Protein AF-W5SRY8-F1 (afdb_monomer)

Secondary structure (DSSP, 8-state):
-HHHHHHHTT------TT-B-SS-GGGGGGGS-GGG--HHHHHHHHHHHHH--HHHHHHHHHHT---SS---SGGG--SHHHHHH----SSPPPTTTTTBHHHHHHHHHHHHHSTT-----BTTTB-HHHHHHHHHHHHHHHHHHHHHHHHHHHHHHHHHHHHHHHHHHHS------

Solvent-accessible surface area (backbone atoms only — not comparable to full-atom values): 8699 Å² total; per-residue (Å²): 105,72,66,53,58,20,50,80,64,78,32,50,69,94,34,47,40,70,35,74,44,80,79,25,28,38,28,24,12,29,43,23,58,45,89,60,46,41,59,54,16,49,48,6,46,44,52,19,39,67,73,30,49,28,35,11,20,52,36,11,48,59,72,30,74,83,63,97,64,78,44,49,28,29,55,56,13,66,41,8,53,24,47,31,66,36,70,42,28,70,47,51,30,15,86,73,34,22,38,19,12,4,20,49,28,21,6,45,23,50,17,55,71,35,96,87,39,78,67,42,47,27,82,90,37,28,29,62,71,63,48,47,52,48,36,52,50,34,38,49,36,42,52,51,37,54,54,50,36,55,49,48,37,50,53,50,53,53,48,54,52,54,53,51,54,50,53,56,73,66,54,72,80,74,80,83,127

Foldseek 3Di:
DLQVLLVVLVLHQPAALQDFAPLLQLLLQQQAAQVLFAQSNLVSLQRLLVRGFLSLQVVQVVVVVPDPDALQGQQSDQGLCNLLPHNGDSGTGHPNPSGGSNRSLNNLQSLLPDPPRGTHAYVPRRHPVSSVVSNVSSVVRNVVVSVVSVVSSVVSVVVVVVVVVVVVVVPDPDPDD

Radius of gyration: 21.07 Å; Cα contacts (8 Å, |Δi|>4): 337; chains: 1; bounding box: 62×29×69 Å

pLDDT: mean 90.51, std 10.56, range [50.06, 98.56]

Nearest PDB structures (foldseek):
  1l8w-assembly5_D  TM=8.299E-01  e=1.564E-06  Borreliella burgdorferi
  1l8w-assembly6_C  TM=8.162E-01  e=3.216E-06  Borreliella burgdorferi
  1l8w-assembly5_B  TM=8.047E-01  e=1.698E-05  Borreliella burgdorferi

Mean predicted aligned error: 5.76 Å

InterPro domains:
  IPR000680 Borrelia lipoprotein [PF00921] (2-165)

Organism: NCBI:txid1313294

Structure (mmCIF, N/CA/C/O backbone):
data_AF-W5SRY8-F1
#
_entry.id   AF-W5SRY8-F1
#
loop_
_atom_site.group_PDB
_atom_site.id
_atom_site.type_symbol
_atom_site.label_atom_id
_atom_site.label_alt_id
_atom_site.label_comp_id
_atom_site.label_asym_id
_atom_site.label_entity_id
_atom_site.label_seq_id
_atom_site.pdbx_PDB_ins_code
_atom_site.Cartn_x
_atom_site.Cartn_y
_atom_site.Cartn_z
_atom_site.occupancy
_atom_site.B_iso_or_equiv
_atom_site.auth_seq_id
_atom_site.auth_comp_id
_atom_site.auth_asym_id
_atom_site.auth_atom_id
_atom_site.pdbx_PDB_model_num
ATOM 1 N N . MET A 1 1 ? -7.307 -7.294 11.066 1.00 78.69 1 MET A N 1
ATOM 2 C CA . MET A 1 1 ? -7.410 -7.207 12.538 1.00 78.69 1 MET A CA 1
ATOM 3 C C . MET A 1 1 ? -7.559 -5.763 12.993 1.00 78.69 1 MET A C 1
ATOM 5 O O . MET A 1 1 ? -8.655 -5.440 13.401 1.00 78.69 1 MET A O 1
ATOM 9 N N . ILE A 1 2 ? -6.558 -4.879 12.856 1.00 89.12 2 ILE A N 1
ATOM 10 C CA . ILE A 1 2 ? -6.686 -3.474 13.319 1.00 89.12 2 ILE A CA 1
ATOM 11 C C . ILE A 1 2 ? -7.824 -2.720 12.609 1.00 89.12 2 ILE A C 1
ATOM 13 O O . ILE A 1 2 ? -8.650 -2.108 13.269 1.00 89.12 2 ILE A O 1
ATOM 17 N N . TYR A 1 3 ? -7.886 -2.795 11.275 1.00 87.94 3 TYR A N 1
ATOM 18 C CA . TYR A 1 3 ? -8.930 -2.116 10.497 1.00 87.94 3 TYR A CA 1
ATOM 19 C C . TYR A 1 3 ? -10.343 -2.630 10.826 1.00 87.94 3 TYR A C 1
ATOM 21 O O . TYR A 1 3 ? -11.264 -1.835 10.943 1.00 87.94 3 TYR A O 1
ATOM 29 N N . GLU A 1 4 ? -10.497 -3.941 11.053 1.00 88.38 4 GLU A N 1
ATOM 30 C CA . GLU A 1 4 ? -11.784 -4.535 11.458 1.00 88.38 4 GLU A CA 1
ATOM 31 C C . GLU A 1 4 ? -12.198 -4.096 12.860 1.00 88.38 4 GLU A C 1
ATOM 33 O O . GLU A 1 4 ? -13.315 -3.639 13.037 1.00 88.38 4 GLU A O 1
ATOM 38 N N . ALA A 1 5 ? -11.278 -4.125 13.829 1.00 90.56 5 ALA A N 1
ATOM 39 C CA . ALA A 1 5 ? -11.570 -3.652 15.181 1.00 90.56 5 ALA A CA 1
ATOM 40 C C . ALA A 1 5 ? -12.001 -2.174 15.195 1.00 90.56 5 ALA A C 1
ATOM 42 O O . ALA A 1 5 ? -12.830 -1.775 16.005 1.00 90.56 5 ALA A O 1
ATOM 43 N N . ALA A 1 6 ? -11.454 -1.363 14.286 1.00 92.62 6 ALA A N 1
ATOM 44 C CA . ALA A 1 6 ? -11.872 0.021 14.126 1.00 92.62 6 ALA A CA 1
ATOM 45 C C . ALA A 1 6 ? -13.294 0.140 13.562 1.00 92.62 6 ALA A C 1
ATOM 47 O O . ALA A 1 6 ? -14.044 0.968 14.066 1.00 92.62 6 ALA A O 1
ATOM 48 N N . LYS A 1 7 ? -13.668 -0.693 12.576 1.00 91.56 7 LYS A N 1
ATOM 49 C CA . LYS A 1 7 ? -15.044 -0.759 12.048 1.00 91.56 7 LYS A CA 1
ATOM 50 C C . LYS A 1 7 ? -16.038 -1.177 13.123 1.00 91.56 7 LYS A C 1
ATOM 52 O O . LYS A 1 7 ? -17.083 -0.557 13.260 1.00 91.56 7 LYS A O 1
ATOM 57 N N . ASP A 1 8 ? -15.694 -2.200 13.904 1.00 92.00 8 ASP A N 1
ATOM 58 C CA . ASP A 1 8 ? -16.542 -2.688 14.998 1.00 92.00 8 ASP A CA 1
ATOM 59 C C . ASP A 1 8 ? -16.796 -1.590 16.045 1.00 92.00 8 ASP A C 1
ATOM 61 O O . ASP A 1 8 ? -17.844 -1.564 16.687 1.00 92.00 8 ASP A O 1
ATOM 65 N N . ALA A 1 9 ? -15.845 -0.663 16.190 1.00 92.88 9 ALA A N 1
ATOM 66 C CA . ALA A 1 9 ? -15.932 0.495 17.071 1.00 92.88 9 ALA A CA 1
ATOM 67 C C . ALA A 1 9 ? -16.427 1.790 16.386 1.00 92.88 9 ALA A C 1
ATOM 69 O O . ALA A 1 9 ? -16.404 2.833 17.036 1.00 92.88 9 ALA A O 1
ATOM 70 N N . ASP A 1 10 ? -16.829 1.762 15.107 1.00 93.88 10 ASP A N 1
ATOM 71 C CA . ASP A 1 10 ? -17.225 2.944 14.306 1.00 93.88 10 ASP A CA 1
ATOM 72 C C . ASP A 1 10 ? -16.152 4.061 14.296 1.00 93.88 10 ASP A C 1
ATOM 74 O O . ASP A 1 10 ? -16.408 5.260 14.430 1.00 93.88 10 ASP A O 1
ATOM 78 N N . THR A 1 11 ? -14.884 3.652 14.208 1.00 94.62 11 THR A N 1
ATOM 79 C CA . THR A 1 11 ? -13.695 4.528 14.222 1.00 94.62 11 THR A CA 1
ATOM 80 C C . THR A 1 11 ? -12.744 4.256 13.059 1.00 94.62 11 THR A C 1
ATOM 82 O O . THR A 1 11 ? -11.598 4.727 13.047 1.00 94.62 11 THR A O 1
ATOM 85 N N . GLU A 1 12 ? -13.198 3.503 12.060 1.00 93.25 12 GLU A N 1
ATOM 86 C CA . GLU A 1 12 ? -12.423 3.196 10.872 1.00 93.25 12 GLU A CA 1
ATOM 87 C C . GLU A 1 12 ? -12.083 4.461 10.065 1.00 93.25 12 GLU A C 1
ATOM 89 O O . GLU A 1 12 ? -12.829 5.448 10.032 1.00 93.25 12 GLU A O 1
ATOM 94 N N . PRO A 1 13 ? -10.926 4.479 9.386 1.00 91.81 13 PRO A N 1
ATOM 95 C CA . PRO A 1 13 ? -10.540 5.625 8.587 1.00 91.81 13 PRO A CA 1
ATOM 96 C C . PRO A 1 13 ? -11.355 5.656 7.284 1.00 91.81 13 PRO A C 1
ATOM 98 O O . PRO A 1 13 ? -11.478 4.661 6.564 1.00 91.81 13 PRO A O 1
ATOM 101 N N . LYS A 1 14 ? -11.848 6.843 6.923 1.00 92.94 14 LYS A N 1
ATOM 102 C CA . LYS A 1 14 ? -12.658 7.073 5.714 1.00 92.94 14 LYS A CA 1
ATOM 103 C C . LYS A 1 14 ? -11.783 7.262 4.469 1.00 92.94 14 LYS A C 1
ATOM 105 O O . LYS A 1 14 ? -11.721 8.349 3.898 1.00 92.94 14 LYS A O 1
ATOM 110 N N . GLY A 1 15 ? -11.050 6.215 4.096 1.00 95.19 15 GLY A N 1
ATOM 111 C CA . GLY A 1 15 ? -10.178 6.187 2.918 1.00 95.19 15 GLY A CA 1
ATOM 112 C C . GLY A 1 15 ? -10.879 5.716 1.643 1.00 95.19 15 GLY A C 1
ATOM 113 O O . GLY A 1 15 ? -11.872 4.997 1.695 1.00 95.19 15 GLY A O 1
ATOM 114 N N . ASN A 1 16 ? -10.330 6.077 0.482 1.00 96.94 16 ASN A N 1
ATOM 115 C CA . ASN A 1 16 ? -10.761 5.575 -0.820 1.00 96.94 16 ASN A CA 1
ATOM 116 C C . ASN A 1 16 ? -9.763 4.527 -1.343 1.00 96.94 16 ASN A C 1
ATOM 118 O O . ASN A 1 16 ? -8.644 4.871 -1.722 1.00 96.94 16 ASN A O 1
ATOM 122 N N . ALA A 1 17 ? -10.180 3.261 -1.433 1.00 96.56 17 ALA A N 1
ATOM 123 C CA . ALA A 1 17 ? -9.359 2.157 -1.950 1.00 96.56 17 ALA A CA 1
ATOM 124 C C . ALA A 1 17 ? -9.026 2.259 -3.457 1.00 96.56 17 ALA A C 1
ATOM 126 O O . ALA A 1 17 ? -8.140 1.561 -3.945 1.00 96.56 17 ALA A O 1
ATOM 127 N N . ASN A 1 18 ? -9.717 3.137 -4.188 1.00 97.00 18 ASN A N 1
ATOM 128 C CA . ASN A 1 18 ? -9.615 3.306 -5.637 1.00 97.00 18 ASN A CA 1
ATOM 129 C C . ASN A 1 18 ? -9.271 4.751 -6.025 1.00 97.00 18 ASN A C 1
ATOM 131 O O . ASN A 1 18 ? -9.783 5.275 -7.018 1.00 97.00 18 ASN A O 1
ATOM 135 N N . LYS A 1 19 ? -8.439 5.446 -5.235 1.00 98.00 19 LYS A N 1
ATOM 136 C CA . LYS A 1 19 ? -8.061 6.827 -5.558 1.00 98.00 19 LYS A CA 1
ATOM 137 C C . LYS A 1 19 ? -7.305 6.857 -6.886 1.00 98.00 19 LYS A C 1
ATOM 139 O O . LYS A 1 19 ? -6.237 6.264 -7.011 1.00 98.00 19 LYS A O 1
ATOM 144 N N . ALA A 1 20 ? -7.832 7.599 -7.854 1.00 97.44 20 ALA A N 1
ATOM 145 C CA . ALA A 1 20 ? -7.229 7.714 -9.173 1.00 97.44 20 ALA A CA 1
ATOM 146 C C . ALA A 1 20 ? -5.994 8.635 -9.183 1.00 97.44 20 ALA A C 1
ATOM 148 O O . ALA A 1 20 ? -5.947 9.647 -8.481 1.00 97.44 20 ALA A O 1
ATOM 149 N N . ILE A 1 21 ? -5.014 8.312 -10.027 1.00 97.38 21 ILE A N 1
ATOM 150 C CA . ILE A 1 2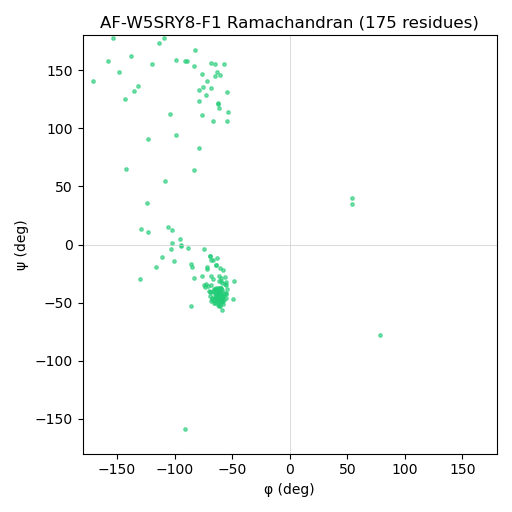1 ? -3.866 9.161 -10.359 1.00 97.38 21 ILE A CA 1
ATOM 151 C C . ILE A 1 21 ? -3.420 8.909 -11.806 1.00 97.38 21 ILE A C 1
ATOM 153 O O . ILE A 1 21 ? -3.551 7.803 -12.329 1.00 97.38 21 ILE A O 1
ATOM 157 N N . ALA A 1 22 ? -2.895 9.945 -12.459 1.00 95.69 22 ALA A N 1
ATOM 158 C CA . ALA A 1 22 ? -2.320 9.853 -13.799 1.00 95.69 22 ALA A CA 1
ATOM 159 C C . ALA A 1 22 ? -0.813 9.543 -13.756 1.00 95.69 22 ALA A C 1
ATOM 161 O O . ALA A 1 22 ? -0.128 9.841 -12.777 1.00 95.69 22 ALA A O 1
ATOM 162 N N . ASP A 1 23 ? -0.289 8.997 -14.857 1.00 92.38 23 ASP A N 1
ATOM 163 C CA . ASP A 1 23 ? 1.145 8.742 -15.073 1.00 92.38 23 ASP A CA 1
ATOM 164 C C . ASP A 1 23 ? 1.830 7.906 -13.978 1.00 92.38 23 ASP A C 1
ATOM 166 O O . ASP A 1 23 ? 2.987 8.154 -13.625 1.00 92.38 23 ASP A O 1
ATOM 170 N N . SER A 1 24 ? 1.116 6.941 -13.399 1.00 95.12 24 SER A N 1
ATOM 171 C CA . SER A 1 24 ? 1.683 6.025 -12.407 1.00 95.12 24 SER A CA 1
ATOM 172 C C . SER A 1 24 ? 2.053 4.661 -12.973 1.00 95.12 24 SER A C 1
ATOM 174 O O . SER A 1 24 ? 2.789 3.939 -12.316 1.00 95.12 24 SER A O 1
ATOM 176 N N . LYS A 1 25 ? 1.598 4.306 -14.180 1.00 94.12 25 LYS A N 1
ATOM 177 C CA . LYS A 1 25 ? 1.694 2.946 -14.743 1.00 94.12 25 LYS A CA 1
ATOM 178 C C . LYS A 1 25 ? 3.118 2.384 -14.802 1.00 94.12 25 LYS A C 1
ATOM 180 O O . LYS A 1 25 ? 3.304 1.186 -14.608 1.00 94.12 25 LYS A O 1
ATOM 185 N N . GLU A 1 26 ? 4.117 3.231 -15.043 1.00 94.75 26 GLU A N 1
ATOM 186 C CA . GLU A 1 26 ? 5.520 2.829 -15.169 1.00 94.75 26 GLU A CA 1
ATOM 187 C C . GLU A 1 26 ? 6.135 2.367 -13.838 1.00 94.75 26 GLU A C 1
ATOM 189 O O . GLU A 1 26 ? 7.218 1.787 -13.852 1.00 94.75 26 GLU A O 1
ATOM 194 N N . PHE A 1 27 ? 5.461 2.556 -12.692 1.00 95.25 27 PHE A N 1
ATOM 195 C CA . PHE A 1 27 ? 5.961 2.079 -11.396 1.00 95.25 27 PHE A CA 1
ATOM 196 C C . PHE A 1 27 ? 6.248 0.569 -11.391 1.00 95.25 27 PHE A C 1
ATOM 198 O O . PHE A 1 27 ? 7.129 0.124 -10.658 1.00 95.25 27 PHE A O 1
ATOM 205 N N . GLY A 1 28 ? 5.533 -0.200 -12.225 1.00 94.38 28 GLY A N 1
ATOM 206 C CA . GLY A 1 28 ? 5.717 -1.643 -12.367 1.00 94.38 28 GLY A CA 1
ATOM 207 C C . GLY A 1 28 ? 7.154 -2.036 -12.710 1.00 94.38 28 GLY A C 1
ATOM 208 O O . GLY A 1 28 ? 7.660 -3.018 -12.179 1.00 94.38 28 GLY A O 1
ATOM 209 N N . LYS A 1 29 ? 7.878 -1.196 -13.456 1.00 93.69 29 LYS A N 1
ATOM 210 C CA . LYS A 1 29 ? 9.279 -1.442 -13.827 1.00 93.69 29 LYS A CA 1
ATOM 211 C C . LYS A 1 29 ? 10.236 -1.481 -12.632 1.00 93.69 29 LYS A C 1
ATOM 213 O O . LYS A 1 29 ? 11.332 -2.019 -12.744 1.00 93.69 29 LYS A O 1
ATOM 218 N N . LEU A 1 30 ? 9.835 -0.949 -11.471 1.00 94.25 30 LEU A N 1
ATOM 219 C CA . LEU A 1 30 ? 10.599 -1.073 -10.222 1.00 94.25 30 LEU A CA 1
ATOM 220 C C . LEU A 1 30 ? 10.615 -2.510 -9.674 1.00 94.25 30 LEU A C 1
ATOM 222 O O . LEU A 1 30 ? 11.367 -2.787 -8.743 1.00 94.25 30 LEU A O 1
ATOM 226 N N . PHE A 1 31 ? 9.807 -3.417 -10.226 1.00 93.00 31 PHE A N 1
ATOM 227 C CA . PHE A 1 31 ? 9.798 -4.841 -9.885 1.00 93.00 31 PHE A CA 1
ATOM 228 C C . PHE A 1 31 ? 10.679 -5.681 -10.822 1.00 93.00 31 PHE A C 1
ATOM 230 O O . PHE A 1 31 ? 10.778 -6.890 -10.632 1.00 93.00 31 PHE A O 1
ATOM 237 N N . GLY A 1 32 ? 11.307 -5.069 -11.826 1.00 87.94 32 GLY A N 1
ATOM 238 C CA . GLY A 1 32 ? 12.145 -5.754 -12.808 1.00 87.94 32 GLY A CA 1
ATOM 239 C C . GLY A 1 32 ? 13.614 -5.816 -12.411 1.00 87.94 32 GLY A C 1
ATOM 240 O O . GLY A 1 32 ? 13.975 -5.665 -11.245 1.00 87.94 32 GLY A O 1
ATOM 241 N N . ASP A 1 33 ? 14.477 -6.008 -13.405 1.00 82.31 33 ASP A N 1
ATOM 242 C CA . ASP A 1 33 ? 15.923 -5.895 -13.229 1.00 82.31 33 ASP A CA 1
ATOM 243 C C . ASP A 1 33 ? 16.382 -4.433 -13.321 1.00 82.31 33 ASP A C 1
ATOM 245 O O . ASP A 1 33 ? 15.792 -3.600 -14.012 1.00 82.31 33 ASP A O 1
ATOM 249 N N . THR A 1 34 ? 17.505 -4.131 -12.668 1.00 75.00 34 THR A N 1
ATOM 250 C CA . THR A 1 34 ? 18.125 -2.798 -12.592 1.00 75.00 34 THR A CA 1
ATOM 251 C C . THR A 1 34 ? 18.267 -2.080 -13.944 1.00 75.00 34 THR A C 1
ATOM 253 O O . THR A 1 34 ? 18.194 -0.854 -13.993 1.00 75.00 34 THR A O 1
ATOM 256 N N . GLY A 1 35 ? 18.454 -2.815 -15.046 1.00 72.56 35 GLY A N 1
ATOM 257 C CA . GLY A 1 35 ? 18.660 -2.243 -16.383 1.00 72.56 35 GLY A CA 1
ATOM 258 C C . GLY A 1 35 ? 17.422 -1.606 -17.025 1.00 72.56 35 GLY A C 1
ATOM 259 O O . GLY A 1 35 ? 17.577 -0.758 -17.898 1.00 72.56 35 GLY A O 1
ATOM 260 N N . ASN A 1 36 ? 16.212 -1.964 -16.580 1.00 76.38 36 ASN A N 1
ATOM 261 C CA . ASN A 1 36 ? 14.955 -1.548 -17.220 1.00 76.38 36 ASN A CA 1
ATOM 262 C C . ASN A 1 36 ? 14.233 -0.412 -16.476 1.00 76.38 36 ASN A C 1
ATOM 264 O O . ASN A 1 36 ? 13.165 0.039 -16.897 1.00 76.38 36 ASN A O 1
ATOM 268 N N . VAL A 1 37 ? 14.820 0.072 -15.378 1.00 87.88 37 VAL A N 1
ATOM 269 C CA . VAL A 1 37 ? 14.265 1.168 -14.586 1.00 87.88 37 VAL A CA 1
ATOM 270 C C . VAL A 1 37 ? 14.551 2.507 -15.265 1.00 87.88 37 VAL A C 1
ATOM 272 O O . VAL A 1 37 ? 15.700 2.882 -15.490 1.00 87.88 37 VAL A O 1
ATOM 275 N N . ASP A 1 38 ? 13.495 3.266 -15.547 1.00 89.12 38 ASP A N 1
ATOM 276 C CA . ASP A 1 38 ? 13.575 4.592 -16.162 1.00 89.12 38 ASP A CA 1
ATOM 277 C C . ASP A 1 38 ? 13.104 5.703 -15.206 1.00 89.12 38 ASP A C 1
ATOM 279 O O . ASP A 1 38 ? 12.605 5.459 -14.104 1.00 89.12 38 ASP A O 1
ATOM 283 N N . ALA A 1 39 ? 13.258 6.964 -15.622 1.00 88.94 39 ALA A N 1
ATOM 284 C CA . ALA A 1 39 ? 12.876 8.111 -14.796 1.00 88.94 39 ALA A CA 1
ATOM 285 C C . ALA A 1 39 ? 11.371 8.137 -14.454 1.00 88.94 39 ALA A C 1
ATOM 287 O O . ALA A 1 39 ? 10.974 8.682 -13.418 1.00 88.94 39 ALA A O 1
ATOM 288 N N . LYS A 1 40 ? 10.520 7.544 -15.303 1.00 93.94 40 LYS A N 1
ATOM 289 C CA . LYS A 1 40 ? 9.069 7.474 -15.080 1.00 93.94 40 LYS A CA 1
ATOM 290 C C . LYS A 1 40 ? 8.702 6.421 -14.044 1.00 93.94 40 LYS A C 1
ATOM 292 O O . LYS A 1 40 ? 7.719 6.606 -13.339 1.00 93.94 40 LYS A O 1
ATOM 297 N N . SER A 1 41 ? 9.521 5.387 -13.890 1.00 94.62 41 SER A N 1
ATOM 298 C CA . SER A 1 41 ? 9.307 4.295 -12.941 1.00 94.62 41 SER A CA 1
ATOM 299 C C . SER A 1 41 ? 9.227 4.820 -11.503 1.00 94.62 41 SER A C 1
ATOM 301 O O . SER A 1 41 ? 8.211 4.675 -10.819 1.00 94.62 41 SER A O 1
ATOM 303 N N . LEU A 1 42 ? 10.266 5.540 -11.063 1.00 95.56 42 LEU A N 1
ATOM 304 C CA . LEU A 1 42 ? 10.289 6.137 -9.726 1.00 95.56 42 LEU A CA 1
ATOM 305 C C . LEU A 1 42 ? 9.312 7.315 -9.594 1.00 95.56 42 LEU A C 1
ATOM 307 O O . LEU A 1 42 ? 8.708 7.500 -8.537 1.00 95.56 42 LEU A O 1
ATOM 311 N N . SER A 1 43 ? 9.134 8.110 -10.654 1.00 96.44 43 SER A N 1
ATOM 312 C CA . SER A 1 43 ? 8.170 9.218 -10.663 1.00 96.44 43 SER A CA 1
ATOM 313 C C . SER A 1 43 ? 6.729 8.727 -10.469 1.00 96.44 43 SER A C 1
ATOM 315 O O . SER A 1 43 ? 6.001 9.289 -9.653 1.00 96.44 43 SER A O 1
ATOM 317 N N . GLY A 1 44 ? 6.338 7.636 -11.132 1.00 96.69 44 GLY A N 1
ATOM 318 C CA . GLY A 1 44 ? 5.015 7.028 -10.998 1.00 96.69 44 GLY A CA 1
ATOM 319 C C . GLY A 1 44 ? 4.748 6.517 -9.583 1.00 96.69 44 GLY A C 1
ATOM 320 O O . GLY A 1 44 ? 3.715 6.846 -8.996 1.00 96.69 44 GLY A O 1
ATOM 321 N N . ALA A 1 45 ? 5.719 5.815 -8.985 1.00 97.25 45 ALA A N 1
ATOM 322 C CA . ALA A 1 45 ? 5.642 5.392 -7.585 1.00 97.25 45 ALA A CA 1
ATOM 323 C C . ALA A 1 45 ? 5.500 6.593 -6.632 1.00 97.25 45 ALA A C 1
ATOM 325 O O . ALA A 1 45 ? 4.627 6.607 -5.765 1.00 97.25 45 ALA A O 1
ATOM 326 N N . ARG A 1 46 ? 6.312 7.642 -6.822 1.00 97.44 46 ARG A N 1
ATOM 327 C CA . ARG A 1 46 ? 6.239 8.882 -6.029 1.00 97.44 46 ARG A CA 1
ATOM 328 C C . ARG A 1 46 ? 4.883 9.557 -6.129 1.00 97.44 46 ARG A C 1
ATOM 330 O O . ARG A 1 46 ? 4.324 9.920 -5.099 1.00 97.44 46 ARG A O 1
ATOM 337 N N . LYS A 1 47 ? 4.356 9.728 -7.343 1.00 97.81 47 LYS A N 1
ATOM 338 C CA . LYS A 1 47 ? 3.049 10.353 -7.580 1.00 97.81 47 LYS A CA 1
ATOM 339 C C . LYS A 1 47 ? 1.947 9.612 -6.829 1.00 97.81 47 LYS A C 1
ATOM 341 O O . LYS A 1 47 ? 1.184 10.249 -6.108 1.00 97.81 47 LYS A O 1
ATOM 346 N N . ALA A 1 48 ? 1.912 8.283 -6.935 1.00 98.00 48 ALA A N 1
ATOM 347 C CA . ALA A 1 48 ? 0.951 7.459 -6.210 1.00 98.00 48 ALA A CA 1
ATOM 348 C C . ALA A 1 48 ? 1.082 7.625 -4.686 1.00 98.00 48 ALA A C 1
ATOM 350 O O . ALA A 1 48 ? 0.096 7.915 -4.009 1.00 98.00 48 ALA A O 1
ATOM 351 N N . VAL A 1 49 ? 2.307 7.535 -4.151 1.00 98.12 49 VAL A N 1
ATOM 352 C CA . VAL A 1 49 ? 2.572 7.696 -2.711 1.00 98.12 49 VAL A CA 1
ATOM 353 C C . VAL A 1 49 ? 2.208 9.092 -2.208 1.00 98.12 49 VAL A C 1
ATOM 355 O O . VAL A 1 49 ? 1.708 9.223 -1.094 1.00 98.12 49 VAL A O 1
ATOM 358 N N . ILE A 1 50 ? 2.431 10.146 -2.993 1.00 97.50 50 ILE A N 1
ATOM 359 C CA . ILE A 1 50 ? 2.056 11.518 -2.623 1.00 97.50 50 ILE A CA 1
ATOM 360 C C . ILE A 1 50 ? 0.531 11.679 -2.629 1.00 97.50 50 ILE A C 1
ATOM 362 O O . ILE A 1 50 ? -0.009 12.229 -1.670 1.00 97.50 50 ILE A O 1
ATOM 366 N N . ALA A 1 51 ? -0.151 11.164 -3.656 1.00 97.94 51 ALA A N 1
ATOM 367 C CA . ALA A 1 51 ? -1.598 11.292 -3.829 1.00 97.94 51 ALA A CA 1
ATOM 368 C C . ALA A 1 51 ? -2.416 10.508 -2.785 1.00 97.94 51 ALA A C 1
ATOM 370 O O . ALA A 1 51 ? -3.490 10.960 -2.369 1.00 97.94 51 ALA A O 1
ATOM 371 N N . ALA A 1 52 ? -1.928 9.342 -2.354 1.00 98.25 52 ALA A N 1
ATOM 372 C CA . ALA A 1 52 ? -2.596 8.514 -1.358 1.00 98.25 52 ALA A CA 1
ATOM 373 C C . ALA A 1 52 ? -2.376 9.043 0.073 1.00 98.25 52 ALA A C 1
ATOM 375 O O . ALA A 1 52 ? -1.254 9.363 0.488 1.00 98.25 52 ALA A O 1
ATOM 376 N N . SER A 1 53 ? -3.456 9.130 0.849 1.00 98.25 53 SER A N 1
ATOM 377 C CA . SER A 1 53 ? -3.399 9.325 2.303 1.00 98.25 53 SER A CA 1
ATOM 378 C C . SER A 1 53 ? -3.160 7.994 3.030 1.00 98.25 53 SER A C 1
ATOM 380 O O . SER A 1 53 ? -3.287 6.925 2.436 1.00 98.25 53 SER A O 1
ATOM 382 N N . GLY A 1 54 ? -2.837 8.041 4.327 1.00 98.00 54 GLY A N 1
ATOM 383 C CA . GLY A 1 54 ? -2.752 6.827 5.147 1.00 98.00 54 GLY A CA 1
ATOM 384 C C . GLY A 1 54 ? -4.080 6.058 5.198 1.00 98.00 54 GLY A C 1
ATOM 385 O O . GLY A 1 54 ? -4.085 4.836 5.082 1.00 98.00 54 GLY A O 1
ATOM 386 N N . ALA A 1 55 ? -5.209 6.773 5.253 1.00 97.38 55 ALA A N 1
ATOM 387 C CA . ALA A 1 55 ? -6.546 6.187 5.178 1.00 97.38 55 ALA A CA 1
ATOM 388 C C . ALA A 1 55 ? -6.795 5.469 3.840 1.00 97.38 55 ALA A C 1
ATOM 390 O O . ALA A 1 55 ? -7.276 4.338 3.834 1.00 97.38 55 ALA A O 1
ATOM 391 N N . ASP A 1 56 ? -6.430 6.096 2.713 1.00 98.44 56 ASP A N 1
ATOM 392 C CA . ASP A 1 56 ? -6.540 5.492 1.375 1.00 98.44 56 ASP A CA 1
ATOM 393 C C . ASP A 1 56 ? -5.710 4.203 1.268 1.00 98.44 56 ASP A C 1
ATOM 395 O O . ASP A 1 56 ? -6.172 3.202 0.721 1.00 98.44 56 ASP A O 1
ATOM 399 N N . ILE A 1 57 ? -4.492 4.225 1.824 1.00 98.12 57 ILE A N 1
ATOM 400 C CA . ILE A 1 57 ? -3.593 3.067 1.868 1.00 98.12 57 ILE A CA 1
ATOM 401 C C . ILE A 1 57 ? -4.235 1.921 2.655 1.00 98.12 57 ILE A C 1
ATOM 403 O O . ILE A 1 57 ? -4.313 0.805 2.148 1.00 98.12 57 ILE A O 1
ATOM 407 N N . LEU A 1 58 ? -4.729 2.181 3.869 1.00 96.50 58 LEU A N 1
ATOM 408 C CA . LEU A 1 58 ? -5.352 1.139 4.688 1.00 96.50 58 LEU A CA 1
ATOM 409 C C . LEU A 1 58 ? -6.633 0.587 4.053 1.00 96.50 58 LEU A C 1
ATOM 411 O O . LEU A 1 58 ? -6.832 -0.625 4.077 1.00 96.50 58 LEU A O 1
ATOM 415 N N . ALA A 1 59 ? -7.446 1.435 3.417 1.00 95.50 59 ALA A N 1
ATOM 416 C CA . ALA A 1 59 ? -8.624 0.997 2.670 1.00 95.50 59 ALA A CA 1
ATOM 417 C C . ALA A 1 59 ? -8.258 0.069 1.493 1.00 95.50 59 ALA A C 1
ATOM 419 O O . ALA A 1 59 ? -8.944 -0.918 1.242 1.00 95.50 59 ALA A O 1
ATOM 420 N N . ALA A 1 60 ? -7.157 0.340 0.783 1.00 96.56 60 ALA A N 1
ATOM 421 C CA . ALA A 1 60 ? -6.688 -0.530 -0.297 1.00 96.56 60 ALA A CA 1
ATOM 422 C C . ALA A 1 60 ? -6.067 -1.848 0.203 1.00 96.56 60 ALA A C 1
ATOM 424 O O . ALA A 1 60 ? -6.221 -2.875 -0.457 1.00 96.56 60 ALA A O 1
ATOM 425 N N . ILE A 1 61 ? -5.392 -1.846 1.361 1.00 94.75 61 ILE A N 1
ATOM 426 C CA . ILE A 1 61 ? -4.929 -3.085 2.016 1.00 94.75 61 ILE A CA 1
ATOM 427 C C . ILE A 1 61 ? -6.132 -3.943 2.417 1.00 94.75 61 ILE A C 1
ATOM 429 O O . ILE A 1 61 ? -6.129 -5.149 2.187 1.00 94.75 61 ILE A O 1
ATOM 433 N N . GLU A 1 62 ? -7.167 -3.319 2.980 1.00 92.88 62 GLU A N 1
ATOM 434 C CA . GLU A 1 62 ? -8.407 -3.991 3.360 1.00 92.88 62 GLU A CA 1
ATOM 435 C C . GLU A 1 62 ? -9.087 -4.660 2.159 1.00 92.88 62 GLU A C 1
ATOM 437 O O . GLU A 1 62 ? -9.414 -5.844 2.208 1.00 92.88 62 GLU A O 1
ATOM 442 N N . ALA A 1 63 ? -9.213 -3.931 1.048 1.00 92.12 63 ALA A N 1
ATOM 443 C CA . ALA A 1 63 ? -9.812 -4.437 -0.185 1.00 92.12 63 ALA A CA 1
ATOM 444 C C . ALA A 1 63 ? -9.025 -5.597 -0.834 1.00 92.12 63 ALA A C 1
ATOM 446 O O . ALA A 1 63 ? -9.572 -6.316 -1.666 1.00 92.12 63 ALA A O 1
ATOM 447 N N . ALA A 1 64 ? -7.753 -5.800 -0.471 1.00 89.75 64 ALA A N 1
ATOM 448 C CA . ALA A 1 64 ? -6.894 -6.844 -1.035 1.00 89.75 64 ALA A CA 1
ATOM 449 C C . ALA A 1 64 ? -6.978 -8.202 -0.306 1.00 89.75 64 ALA A C 1
ATOM 451 O O . ALA A 1 64 ? -6.328 -9.158 -0.735 1.00 89.75 64 ALA A O 1
ATOM 452 N N . LYS A 1 65 ? -7.748 -8.308 0.789 1.00 68.31 65 LYS A N 1
ATOM 453 C CA . LYS A 1 65 ? -7.797 -9.496 1.668 1.00 68.31 65 LYS A CA 1
ATOM 454 C C . LYS A 1 65 ? -8.308 -10.787 1.015 1.00 68.31 65 LYS A C 1
ATOM 456 O O . LYS A 1 65 ? -8.144 -11.847 1.612 1.00 68.31 65 LYS A O 1
ATOM 461 N N . ASP A 1 66 ? -8.877 -10.725 -0.185 1.00 60.72 66 ASP A N 1
ATOM 462 C CA . ASP A 1 66 ? -9.569 -11.852 -0.820 1.00 60.72 66 ASP A CA 1
ATOM 463 C C . ASP A 1 66 ? -8.784 -12.445 -2.010 1.00 60.72 66 ASP A C 1
ATOM 465 O O . ASP A 1 66 ? -9.254 -12.508 -3.146 1.00 60.72 66 ASP A O 1
ATOM 469 N N . THR A 1 67 ? -7.524 -12.835 -1.780 1.00 61.25 67 THR A N 1
ATOM 470 C CA . THR A 1 67 ? -6.628 -13.320 -2.848 1.00 61.25 67 THR A CA 1
ATOM 471 C C . THR A 1 67 ? -6.094 -14.724 -2.562 1.00 61.25 67 THR A C 1
ATOM 473 O O . THR A 1 67 ? -5.044 -14.932 -1.965 1.00 61.25 67 THR A O 1
ATOM 476 N N . SER A 1 68 ? -6.818 -15.739 -3.043 1.00 56.75 68 SER A N 1
ATOM 477 C CA . SER A 1 68 ? -6.402 -17.153 -2.975 1.00 56.75 68 SER A CA 1
ATOM 478 C C . SER A 1 68 ? -5.285 -17.525 -3.966 1.00 56.75 68 SER A C 1
ATOM 480 O O . SER A 1 68 ? -4.802 -18.658 -3.956 1.00 56.75 68 SER A O 1
ATOM 482 N N . LYS A 1 69 ? -4.861 -16.592 -4.831 1.00 66.00 69 LYS A N 1
ATOM 483 C CA . LYS A 1 69 ? -3.809 -16.796 -5.835 1.00 66.00 69 LYS A CA 1
ATOM 484 C C . LYS A 1 69 ? -2.964 -15.538 -5.982 1.00 66.00 69 LYS A C 1
ATOM 486 O O . LYS A 1 69 ? -3.499 -14.477 -6.274 1.00 66.00 69 LYS A O 1
ATOM 491 N N . GLN A 1 70 ? -1.652 -15.685 -5.825 1.00 71.00 70 GLN A N 1
ATOM 492 C CA . GLN A 1 70 ? -0.688 -14.627 -6.120 1.00 71.00 70 GLN A CA 1
ATOM 493 C C . GLN A 1 70 ? -0.647 -14.373 -7.631 1.00 71.00 70 GLN A C 1
ATOM 495 O O . GLN A 1 70 ? -0.546 -15.324 -8.408 1.00 71.00 70 GLN A O 1
ATOM 500 N N . ALA A 1 71 ? -0.662 -13.106 -8.048 1.00 72.38 71 ALA A N 1
ATOM 501 C CA . ALA A 1 71 ? -0.542 -12.725 -9.459 1.00 72.38 71 ALA A CA 1
ATOM 502 C C . ALA A 1 71 ? 0.774 -13.163 -10.141 1.00 72.38 71 ALA A C 1
ATOM 504 O O . ALA A 1 71 ? 0.846 -13.234 -11.368 1.00 72.38 71 ALA A O 1
ATOM 505 N N . GLY A 1 72 ? 1.829 -13.454 -9.372 1.00 85.56 72 GLY A N 1
ATOM 506 C CA . GLY A 1 72 ? 3.155 -13.772 -9.903 1.00 85.56 72 GLY A CA 1
ATOM 507 C C . GLY A 1 72 ? 3.916 -12.515 -10.330 1.00 85.56 72 GLY A C 1
ATOM 508 O O . GLY A 1 72 ? 4.784 -12.063 -9.584 1.00 85.56 72 GLY A O 1
ATOM 509 N N . ASN A 1 73 ? 3.600 -11.949 -11.498 1.00 91.00 73 ASN A N 1
ATOM 510 C CA . ASN A 1 73 ? 4.267 -10.763 -12.064 1.00 91.00 73 ASN A CA 1
ATOM 511 C C . ASN A 1 73 ? 3.470 -9.469 -11.801 1.00 91.00 73 ASN A C 1
ATOM 513 O O . ASN A 1 73 ? 2.255 -9.519 -11.600 1.00 91.00 73 ASN A O 1
ATOM 517 N N . ILE A 1 74 ? 4.117 -8.293 -11.859 1.00 90.94 74 ILE A N 1
ATOM 518 C CA . ILE A 1 74 ? 3.431 -7.006 -11.605 1.00 90.94 74 ILE A CA 1
ATOM 519 C C . ILE A 1 74 ? 2.384 -6.664 -12.676 1.00 90.94 74 ILE A C 1
ATOM 521 O O . ILE A 1 74 ? 1.383 -6.016 -12.374 1.00 90.94 74 ILE A O 1
ATOM 525 N N . SER A 1 75 ? 2.574 -7.113 -13.919 1.00 91.62 75 SER A N 1
ATOM 526 C CA . SER A 1 75 ? 1.614 -6.932 -15.015 1.00 91.62 75 SER A CA 1
ATOM 527 C C . SER A 1 75 ? 0.336 -7.737 -14.827 1.00 91.62 75 SER A C 1
ATOM 529 O O . SER A 1 75 ? -0.639 -7.469 -15.517 1.00 91.62 75 SER A O 1
ATOM 531 N N . ALA A 1 76 ? 0.308 -8.689 -13.892 1.00 91.94 76 ALA A N 1
ATOM 532 C CA . ALA A 1 76 ? -0.886 -9.442 -13.525 1.00 91.94 76 ALA A CA 1
ATOM 533 C C . ALA A 1 76 ? -1.503 -8.971 -12.196 1.00 91.94 76 ALA A C 1
ATOM 535 O O . ALA A 1 76 ? -2.544 -9.489 -11.792 1.00 91.94 76 ALA A O 1
ATOM 536 N N . ALA A 1 77 ? -0.870 -8.021 -11.500 1.00 91.88 77 ALA A N 1
ATOM 537 C CA . ALA A 1 77 ? -1.293 -7.602 -10.172 1.00 91.88 77 ALA A CA 1
ATOM 538 C C . ALA A 1 77 ? -2.587 -6.782 -10.218 1.00 91.88 77 ALA A C 1
ATOM 540 O O . ALA A 1 77 ? -2.676 -5.797 -10.948 1.00 91.88 77 ALA A O 1
ATOM 541 N N . LYS A 1 78 ? -3.586 -7.156 -9.412 1.00 93.00 78 LYS A N 1
ATOM 542 C CA . LYS A 1 78 ? -4.909 -6.500 -9.424 1.00 93.00 78 LYS A CA 1
ATOM 543 C C . LYS A 1 78 ? -5.211 -5.691 -8.171 1.00 93.00 78 LYS A C 1
ATOM 545 O O . LYS A 1 78 ? -6.188 -4.953 -8.125 1.00 93.00 78 LYS A O 1
ATOM 550 N N . ASN A 1 79 ? -4.388 -5.833 -7.141 1.00 93.81 79 ASN A N 1
ATOM 551 C CA . ASN A 1 79 ? -4.594 -5.218 -5.835 1.00 93.81 79 ASN A CA 1
ATOM 552 C C . ASN A 1 79 ? -3.253 -5.007 -5.111 1.00 93.81 79 ASN A C 1
ATOM 554 O O . ASN A 1 79 ? -2.184 -5.372 -5.603 1.00 93.81 79 ASN A O 1
ATOM 558 N N . ALA A 1 80 ? -3.320 -4.412 -3.920 1.00 95.06 80 ALA A N 1
ATOM 559 C CA . ALA A 1 80 ? -2.151 -4.115 -3.099 1.00 95.06 80 ALA A CA 1
ATOM 560 C C . ALA A 1 80 ? -1.352 -5.366 -2.685 1.00 95.06 80 ALA A C 1
ATOM 562 O O . ALA A 1 80 ? -0.123 -5.310 -2.640 1.00 95.06 80 ALA A O 1
ATOM 563 N N . TYR A 1 81 ? -2.021 -6.488 -2.395 1.00 93.75 81 TYR A N 1
ATOM 564 C CA . TYR A 1 81 ? -1.346 -7.729 -2.011 1.00 93.75 81 TYR A CA 1
ATOM 565 C C . TYR A 1 81 ? -0.533 -8.294 -3.178 1.00 93.75 81 TYR A C 1
ATOM 567 O O . TYR A 1 81 ? 0.654 -8.565 -3.009 1.00 93.75 81 TYR A O 1
ATOM 575 N N . ASP A 1 82 ? -1.130 -8.371 -4.370 1.00 93.38 82 ASP A N 1
ATOM 576 C CA . ASP A 1 82 ? -0.444 -8.824 -5.582 1.00 93.38 82 ASP A CA 1
ATOM 577 C C . ASP A 1 82 ? 0.800 -7.984 -5.888 1.00 93.38 82 ASP A C 1
ATOM 579 O O . ASP A 1 82 ? 1.849 -8.528 -6.224 1.00 93.38 82 ASP A O 1
ATOM 583 N N . ILE A 1 83 ? 0.707 -6.659 -5.721 1.00 94.25 83 ILE A N 1
ATOM 584 C CA . ILE A 1 83 ? 1.852 -5.751 -5.873 1.00 94.25 83 ILE A CA 1
ATOM 585 C C . ILE A 1 83 ? 2.950 -6.098 -4.862 1.00 94.25 83 ILE A C 1
ATOM 587 O O . ILE A 1 83 ? 4.124 -6.155 -5.217 1.00 94.25 83 ILE A O 1
ATOM 591 N N . ALA A 1 84 ? 2.593 -6.343 -3.601 1.00 94.19 84 ALA A N 1
ATOM 592 C CA . ALA A 1 84 ? 3.563 -6.624 -2.548 1.00 94.19 84 ALA A CA 1
ATOM 593 C C . ALA A 1 84 ? 4.344 -7.926 -2.793 1.00 94.19 84 ALA A C 1
ATOM 595 O O . ALA A 1 84 ? 5.558 -7.986 -2.567 1.00 94.19 84 ALA A O 1
ATOM 596 N N . VAL A 1 85 ? 3.654 -8.962 -3.276 1.00 91.69 85 VAL A N 1
ATOM 597 C CA . VAL A 1 85 ? 4.225 -10.301 -3.497 1.00 91.69 85 VAL A CA 1
ATOM 598 C C . VAL A 1 85 ? 4.729 -10.529 -4.922 1.00 91.69 85 VAL A C 1
ATOM 600 O O . VAL A 1 85 ? 5.260 -11.601 -5.206 1.00 91.69 85 VAL A O 1
ATOM 603 N N . ALA A 1 86 ? 4.613 -9.535 -5.808 1.00 91.31 86 ALA A N 1
ATOM 604 C CA . ALA A 1 86 ? 5.099 -9.636 -7.178 1.00 91.31 86 ALA A CA 1
ATOM 605 C C . ALA A 1 86 ? 6.588 -10.034 -7.214 1.00 91.31 86 ALA A C 1
ATOM 607 O O . ALA A 1 86 ? 7.437 -9.484 -6.498 1.00 91.31 86 ALA A O 1
ATOM 608 N N . THR A 1 87 ? 6.887 -11.029 -8.044 1.00 85.06 87 THR A N 1
ATOM 609 C CA . THR A 1 87 ? 8.195 -11.686 -8.132 1.00 85.06 87 THR A CA 1
ATOM 610 C C . THR A 1 87 ? 9.132 -10.942 -9.071 1.00 85.06 87 THR A C 1
ATOM 612 O O . THR A 1 87 ? 10.227 -10.571 -8.649 1.00 85.06 87 THR A O 1
ATOM 615 N N . LYS A 1 88 ? 8.694 -10.683 -10.310 1.00 81.94 88 LYS A N 1
ATOM 616 C CA . LYS A 1 88 ? 9.374 -9.791 -11.249 1.00 81.94 88 LYS A CA 1
ATOM 617 C C . LYS A 1 88 ? 8.443 -9.250 -12.326 1.00 81.94 88 LYS A C 1
ATOM 619 O O . LYS A 1 88 ? 7.445 -9.886 -12.653 1.00 81.94 88 LYS A O 1
ATOM 624 N N . ASP A 1 89 ? 8.820 -8.123 -12.920 1.00 75.00 89 ASP A N 1
ATOM 625 C CA . ASP A 1 89 ? 8.324 -7.679 -14.226 1.00 75.00 89 ASP A CA 1
ATOM 626 C C . ASP A 1 89 ? 9.115 -6.464 -14.722 1.00 75.00 89 ASP A C 1
ATOM 628 O O . ASP A 1 89 ? 9.413 -5.565 -13.942 1.00 75.00 89 ASP A O 1
ATOM 632 N N . ASP A 1 90 ? 9.414 -6.387 -16.010 1.00 75.81 90 ASP A N 1
ATOM 633 C CA . ASP A 1 90 ? 10.049 -5.229 -16.644 1.00 75.81 90 ASP A CA 1
ATOM 634 C C . ASP A 1 90 ? 9.062 -4.347 -17.427 1.00 75.81 90 ASP A C 1
ATOM 636 O O . ASP A 1 90 ? 9.462 -3.445 -18.171 1.00 75.81 90 ASP A O 1
ATOM 640 N N . THR A 1 91 ? 7.762 -4.569 -17.226 1.00 87.44 91 THR A N 1
ATOM 641 C CA . THR A 1 91 ? 6.691 -3.859 -17.926 1.00 87.44 91 THR A CA 1
ATOM 642 C C . THR A 1 91 ? 5.913 -2.887 -17.031 1.00 87.44 91 THR A C 1
ATOM 644 O O . THR A 1 91 ? 6.184 -2.695 -15.842 1.00 87.44 91 THR A O 1
ATOM 647 N N . ASN A 1 92 ? 4.958 -2.184 -17.644 1.00 90.81 92 ASN A N 1
ATOM 648 C CA . ASN A 1 92 ? 4.025 -1.334 -16.913 1.00 90.81 92 ASN A CA 1
ATOM 649 C C . ASN A 1 92 ? 3.076 -2.189 -16.065 1.00 90.81 92 ASN A C 1
ATOM 651 O O . ASN A 1 92 ? 2.792 -3.341 -16.379 1.00 90.81 92 ASN A O 1
ATOM 655 N N . ALA A 1 93 ? 2.531 -1.583 -15.019 1.00 90.25 93 ALA A N 1
ATOM 656 C CA . ALA A 1 93 ? 1.553 -2.231 -14.163 1.00 90.25 93 ALA A CA 1
ATOM 657 C C . ALA A 1 93 ? 0.233 -2.556 -14.892 1.00 90.25 93 ALA A C 1
ATOM 659 O O . ALA A 1 93 ? -0.130 -1.877 -15.858 1.00 90.25 93 ALA A O 1
ATOM 660 N N . HIS A 1 94 ? -0.490 -3.561 -14.384 1.00 92.62 94 HIS A N 1
ATOM 661 C CA . HIS A 1 94 ? -1.786 -4.004 -14.910 1.00 92.62 94 HIS A CA 1
ATOM 662 C C . HIS A 1 94 ? -2.836 -2.883 -14.938 1.00 92.62 94 HIS A C 1
ATOM 664 O O . HIS A 1 94 ? -2.803 -1.950 -14.131 1.00 92.62 94 HIS A O 1
ATOM 670 N N . ASP A 1 95 ? -3.829 -3.018 -15.816 1.00 91.19 95 ASP A N 1
ATOM 671 C CA . ASP A 1 95 ? -4.883 -2.026 -16.032 1.00 91.19 95 ASP A CA 1
ATOM 672 C C . ASP A 1 95 ? -5.720 -1.712 -14.785 1.00 91.19 95 ASP A C 1
ATOM 674 O O . ASP A 1 95 ? -6.111 -0.560 -14.599 1.00 91.19 95 ASP A O 1
ATOM 678 N N . ASP A 1 96 ? -5.900 -2.692 -13.898 1.00 89.75 96 ASP A N 1
ATOM 679 C CA . ASP A 1 96 ? -6.628 -2.525 -12.631 1.00 89.75 96 ASP A CA 1
ATOM 680 C C . ASP A 1 96 ? -5.897 -1.612 -11.629 1.00 89.75 96 ASP A C 1
ATOM 682 O O . ASP A 1 96 ? -6.522 -0.967 -10.787 1.00 89.75 96 ASP A O 1
ATOM 686 N N . ILE A 1 97 ? -4.563 -1.538 -11.706 1.00 93.19 97 ILE A N 1
ATOM 687 C CA . ILE A 1 97 ? -3.738 -0.827 -10.716 1.00 93.19 97 ILE A CA 1
ATOM 688 C C . ILE A 1 97 ? -2.984 0.364 -11.296 1.00 93.19 97 ILE A C 1
ATOM 690 O O . ILE A 1 97 ? -2.587 1.250 -10.545 1.00 93.19 97 ILE A O 1
ATOM 694 N N . LYS A 1 98 ? -2.796 0.436 -12.618 1.00 94.31 98 LYS A N 1
ATOM 695 C CA . LYS A 1 98 ? -1.909 1.408 -13.279 1.00 94.31 98 LYS A CA 1
ATOM 696 C C . LYS A 1 98 ? -2.241 2.874 -13.001 1.00 94.31 98 LYS A C 1
ATOM 698 O O . LYS A 1 98 ? -1.360 3.716 -13.159 1.00 94.31 98 LYS A O 1
ATOM 703 N N . THR A 1 99 ? -3.476 3.173 -12.602 1.00 96.62 99 THR A N 1
ATOM 704 C CA . THR A 1 99 ? -3.970 4.507 -12.213 1.00 96.62 99 THR A CA 1
ATOM 705 C C . THR A 1 99 ? -4.555 4.538 -10.800 1.00 96.62 99 THR A C 1
ATOM 707 O O . THR A 1 99 ? -5.194 5.519 -10.438 1.00 96.62 99 THR A O 1
ATOM 710 N N . ASN A 1 100 ? -4.378 3.492 -9.988 1.00 97.81 100 ASN A N 1
ATOM 711 C CA . ASN A 1 100 ? -4.917 3.422 -8.630 1.00 97.81 100 ASN A CA 1
ATOM 712 C C . ASN A 1 100 ? -3.828 3.788 -7.608 1.00 97.81 100 ASN A C 1
ATOM 714 O O . ASN A 1 100 ? -3.048 2.941 -7.175 1.00 97.81 100 ASN A O 1
ATOM 718 N N . ALA A 1 101 ? -3.778 5.057 -7.204 1.00 98.31 101 ALA A N 1
ATOM 719 C CA . ALA A 1 101 ? -2.813 5.563 -6.232 1.00 98.31 101 ALA A CA 1
ATOM 720 C C . ALA A 1 101 ? -2.851 4.783 -4.915 1.00 98.31 101 ALA A C 1
ATOM 722 O O . ALA A 1 101 ? -1.795 4.491 -4.355 1.00 98.31 101 ALA A O 1
ATOM 723 N N . SER A 1 102 ? -4.051 4.449 -4.435 1.00 98.44 102 SER A N 1
ATOM 724 C CA . SER A 1 102 ? -4.245 3.749 -3.166 1.00 98.44 102 SER A CA 1
ATOM 725 C C . SER A 1 102 ? -3.664 2.344 -3.222 1.00 98.44 102 SER A C 1
ATOM 727 O O . SER A 1 102 ? -2.859 1.996 -2.363 1.00 98.44 102 SER A O 1
ATOM 729 N N . ALA A 1 103 ? -3.997 1.564 -4.257 1.00 97.56 103 ALA A N 1
ATOM 730 C CA . ALA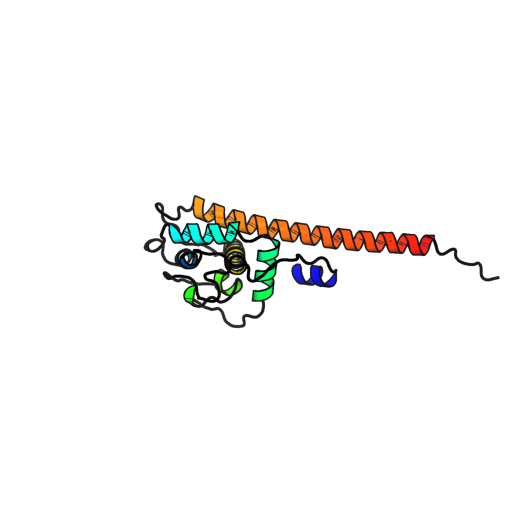 A 1 103 ? -3.473 0.2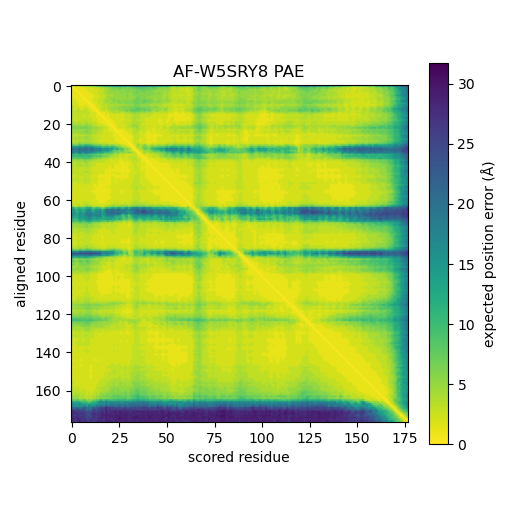10 -4.431 1.00 97.56 103 ALA A CA 1
ATOM 731 C C . ALA A 1 103 ? -1.953 0.201 -4.634 1.00 97.56 103 ALA A C 1
ATOM 733 O O . ALA A 1 103 ? -1.263 -0.609 -4.017 1.00 97.56 103 ALA A O 1
ATOM 734 N N . ILE A 1 104 ? -1.418 1.132 -5.436 1.00 98.12 104 ILE A N 1
ATOM 735 C CA . ILE A 1 104 ? 0.029 1.270 -5.646 1.00 98.12 104 ILE A CA 1
ATOM 736 C C . ILE A 1 104 ? 0.729 1.594 -4.325 1.00 98.12 104 ILE A C 1
ATOM 738 O O . ILE A 1 104 ? 1.657 0.891 -3.933 1.00 98.12 104 ILE A O 1
ATOM 742 N N . ALA A 1 105 ? 0.286 2.632 -3.612 1.00 98.56 105 ALA A N 1
ATOM 743 C CA . ALA A 1 105 ? 0.897 3.034 -2.349 1.00 98.56 105 ALA A CA 1
ATOM 744 C C . ALA A 1 105 ? 0.790 1.924 -1.289 1.00 98.56 105 ALA A C 1
ATOM 746 O O . ALA A 1 105 ? 1.776 1.614 -0.624 1.00 98.56 105 ALA A O 1
ATOM 747 N N . ALA A 1 106 ? -0.366 1.273 -1.178 1.00 98.06 106 ALA A N 1
ATOM 748 C CA . ALA A 1 106 ? -0.570 0.138 -0.286 1.00 98.06 106 ALA A CA 1
ATOM 749 C C . ALA A 1 106 ? 0.356 -1.038 -0.607 1.00 98.06 106 ALA A C 1
ATOM 751 O O . ALA A 1 106 ? 1.021 -1.557 0.289 1.00 98.06 106 ALA A O 1
ATOM 752 N N . GLY A 1 107 ? 0.464 -1.423 -1.879 1.00 97.00 107 GLY A N 1
ATOM 753 C CA . GLY A 1 107 ? 1.356 -2.497 -2.298 1.00 97.00 107 GLY A CA 1
ATOM 754 C C . GLY A 1 107 ? 2.828 -2.175 -2.054 1.00 97.00 107 GLY A C 1
ATOM 755 O O . GLY A 1 107 ? 3.574 -3.028 -1.580 1.00 97.00 107 GLY A O 1
ATOM 756 N N . LEU A 1 108 ? 3.243 -0.926 -2.286 1.00 98.00 108 LEU A N 1
ATOM 757 C CA . LEU A 1 108 ? 4.595 -0.456 -1.969 1.00 98.00 108 LEU A CA 1
ATOM 758 C C . LEU A 1 108 ? 4.873 -0.450 -0.461 1.00 98.00 108 LEU A C 1
ATOM 760 O O . LEU A 1 108 ? 5.975 -0.812 -0.054 1.00 98.00 108 LEU A O 1
ATOM 764 N N . ALA A 1 109 ? 3.896 -0.076 0.370 1.00 98.25 109 ALA A N 1
ATOM 765 C CA . ALA A 1 109 ? 4.025 -0.135 1.824 1.00 98.25 109 ALA A CA 1
ATOM 766 C C . ALA A 1 109 ? 4.189 -1.577 2.310 1.00 98.25 109 ALA A C 1
ATOM 768 O O . ALA A 1 109 ? 5.116 -1.872 3.060 1.00 98.25 109 ALA A O 1
ATOM 769 N N . LEU A 1 110 ? 3.327 -2.485 1.845 1.00 96.50 110 LEU A N 1
ATOM 770 C CA . LEU A 1 110 ? 3.416 -3.908 2.166 1.00 96.50 110 LEU A CA 1
ATOM 771 C C . LEU A 1 110 ? 4.745 -4.505 1.692 1.00 96.50 110 LEU A C 1
ATOM 773 O O . LEU A 1 110 ? 5.394 -5.215 2.456 1.00 96.50 110 LEU A O 1
ATOM 777 N N . ARG A 1 111 ? 5.193 -4.163 0.476 1.00 95.62 111 ARG A N 1
ATOM 778 C CA . ARG A 1 111 ? 6.511 -4.555 -0.037 1.00 95.62 111 ARG A CA 1
ATOM 779 C C . ARG A 1 111 ? 7.620 -4.053 0.882 1.00 95.62 111 ARG A C 1
ATOM 781 O O . ARG A 1 111 ? 8.448 -4.846 1.288 1.00 95.62 111 ARG A O 1
ATOM 788 N N . ALA A 1 112 ? 7.631 -2.773 1.241 1.00 97.44 112 ALA A N 1
ATOM 789 C CA . ALA A 1 112 ? 8.665 -2.191 2.098 1.00 97.44 112 ALA A CA 1
ATOM 790 C C . ALA A 1 112 ? 8.731 -2.819 3.500 1.00 97.44 112 ALA A C 1
ATOM 792 O O . ALA A 1 112 ? 9.798 -2.857 4.103 1.00 97.44 112 ALA A O 1
ATOM 793 N N . MET A 1 113 ? 7.592 -3.277 4.026 1.00 95.81 113 MET A N 1
ATOM 794 C CA . MET A 1 113 ? 7.506 -3.940 5.331 1.00 95.81 113 MET A CA 1
ATOM 795 C C . MET A 1 113 ? 7.792 -5.447 5.261 1.00 95.81 113 MET A C 1
ATOM 797 O O . MET A 1 113 ? 8.046 -6.068 6.292 1.00 95.81 113 MET A O 1
ATOM 801 N N . ALA A 1 114 ? 7.741 -6.055 4.073 1.00 93.25 114 ALA A N 1
ATOM 802 C CA . ALA A 1 114 ? 8.036 -7.468 3.893 1.00 93.25 114 ALA A CA 1
ATOM 803 C C . ALA A 1 114 ? 9.541 -7.736 4.042 1.00 93.25 114 ALA A C 1
ATOM 805 O O . ALA A 1 114 ? 10.371 -6.982 3.540 1.00 93.25 114 ALA A O 1
ATOM 806 N N . LYS A 1 115 ? 9.890 -8.860 4.681 1.00 90.19 115 LYS A N 1
ATOM 807 C CA . LYS A 1 115 ? 11.277 -9.245 5.002 1.00 90.19 115 LYS A CA 1
ATOM 808 C C . LYS A 1 115 ? 12.236 -9.145 3.808 1.00 90.19 115 LYS A C 1
ATOM 810 O O . LYS A 1 115 ? 13.317 -8.583 3.943 1.00 90.19 115 LYS A O 1
ATOM 815 N N . ASP A 1 116 ? 11.824 -9.677 2.660 1.00 88.94 116 ASP A N 1
ATOM 816 C CA . ASP A 1 116 ? 12.626 -9.721 1.429 1.00 88.94 116 ASP A CA 1
ATOM 817 C C . ASP A 1 116 ? 12.138 -8.709 0.379 1.00 88.94 116 ASP A C 1
ATOM 819 O O . ASP A 1 116 ? 12.473 -8.781 -0.808 1.00 88.94 116 ASP A O 1
ATOM 823 N N . GLY A 1 117 ? 11.306 -7.759 0.805 1.00 90.44 117 GLY A N 1
ATOM 824 C CA . GLY A 1 117 ? 10.687 -6.793 -0.076 1.00 90.44 117 GLY A CA 1
ATOM 825 C C . GLY A 1 117 ? 11.662 -5.706 -0.507 1.00 90.44 117 GLY A C 1
ATOM 826 O O . GLY A 1 117 ? 12.080 -4.850 0.267 1.00 90.44 117 GLY A O 1
ATOM 827 N N . LYS A 1 118 ? 12.006 -5.725 -1.791 1.00 91.38 118 LYS A N 1
ATOM 828 C CA . LYS A 1 118 ? 12.878 -4.737 -2.431 1.00 91.38 118 LYS A CA 1
ATOM 829 C C . LYS A 1 118 ? 12.349 -4.337 -3.800 1.00 91.38 118 LYS A C 1
ATOM 831 O O . LYS A 1 118 ? 11.540 -5.062 -4.388 1.00 91.38 118 LYS A O 1
ATOM 836 N N . LEU A 1 119 ? 12.842 -3.203 -4.282 1.00 93.81 119 LEU A N 1
ATOM 837 C CA . LEU A 1 119 ? 12.628 -2.686 -5.628 1.00 93.81 119 LEU A CA 1
ATOM 838 C C . LEU A 1 119 ? 13.971 -2.537 -6.343 1.00 93.81 119 LEU A C 1
ATOM 840 O O . LEU A 1 119 ? 15.010 -2.369 -5.701 1.00 93.81 119 LEU A O 1
ATOM 844 N N . ALA A 1 120 ? 13.935 -2.579 -7.667 1.00 93.50 120 ALA A N 1
ATOM 845 C CA . ALA A 1 120 ? 15.077 -2.324 -8.522 1.00 93.50 120 ALA A CA 1
ATOM 846 C C . ALA A 1 120 ? 15.558 -0.872 -8.402 1.00 93.50 120 ALA A C 1
ATOM 848 O O . ALA A 1 120 ? 14.768 0.064 -8.254 1.00 93.50 120 ALA A O 1
ATOM 849 N N . THR A 1 121 ? 16.875 -0.684 -8.491 1.00 92.88 121 THR A N 1
ATOM 850 C CA . THR A 1 121 ? 17.526 0.622 -8.333 1.00 92.88 121 THR A CA 1
ATOM 851 C C . THR A 1 121 ? 18.575 0.825 -9.408 1.00 92.88 121 THR A C 1
ATOM 853 O O . THR A 1 121 ? 19.446 -0.027 -9.546 1.00 92.88 121 THR A O 1
ATOM 856 N N . VAL A 1 122 ? 18.579 1.974 -10.081 1.00 93.31 122 VAL A N 1
ATOM 857 C CA . VAL A 1 122 ? 19.613 2.363 -11.054 1.00 93.31 122 VAL A C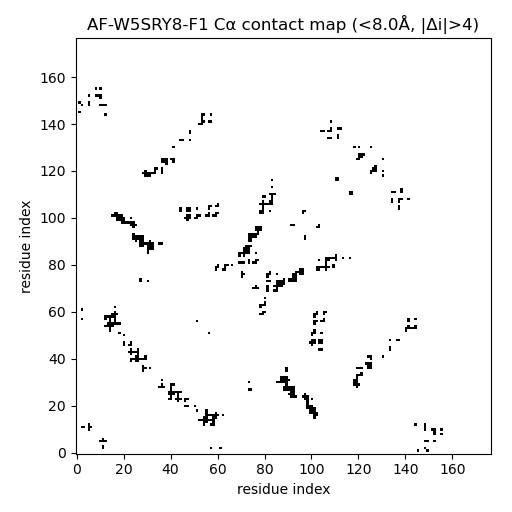A 1
ATOM 858 C C . VAL A 1 122 ? 20.094 3.780 -10.766 1.00 93.31 122 VAL A C 1
ATOM 860 O O . VAL A 1 122 ? 19.282 4.668 -10.508 1.00 93.31 122 VAL A O 1
ATOM 863 N N . ALA A 1 123 ? 21.407 4.016 -10.813 1.00 90.44 123 ALA A N 1
ATOM 864 C CA . ALA A 1 123 ? 22.012 5.273 -10.362 1.00 90.44 123 ALA A CA 1
ATOM 865 C C . ALA A 1 123 ? 21.434 6.531 -11.044 1.00 90.44 123 ALA A C 1
ATOM 867 O O . ALA A 1 123 ? 21.301 7.570 -10.404 1.00 90.44 123 ALA A O 1
ATOM 868 N N . THR A 1 124 ? 21.059 6.434 -12.321 1.00 89.06 124 THR A N 1
ATOM 869 C CA . THR A 1 124 ? 20.601 7.566 -13.143 1.00 89.06 124 THR A CA 1
ATOM 870 C C . THR A 1 124 ? 19.125 7.921 -12.967 1.00 89.06 124 THR A C 1
ATOM 872 O O . THR A 1 124 ? 18.748 9.075 -13.161 1.00 89.06 124 THR A O 1
ATOM 875 N N . HIS A 1 125 ? 18.270 6.952 -12.632 1.00 90.31 125 HIS A N 1
ATOM 876 C CA . HIS A 1 125 ? 16.811 7.119 -12.705 1.00 90.31 125 HIS A CA 1
ATOM 877 C C . HIS A 1 125 ? 16.063 6.701 -11.441 1.00 90.31 125 HIS A C 1
ATOM 879 O O . HIS A 1 125 ? 15.027 7.280 -11.115 1.00 90.31 125 HIS A O 1
ATOM 885 N N . ALA A 1 126 ? 16.601 5.737 -10.700 1.00 91.38 126 ALA A N 1
ATOM 886 C CA . ALA A 1 126 ? 16.051 5.282 -9.435 1.00 91.38 126 ALA A CA 1
ATOM 887 C C . ALA A 1 126 ? 17.185 4.964 -8.453 1.00 91.38 126 ALA A C 1
ATOM 889 O O . ALA A 1 126 ? 17.388 3.798 -8.104 1.00 91.38 126 ALA A O 1
ATOM 890 N N . PRO A 1 127 ? 17.973 5.974 -8.035 1.00 93.25 127 PRO A N 1
ATOM 891 C CA . PRO A 1 127 ? 19.060 5.736 -7.101 1.00 93.25 127 PRO A CA 1
ATOM 892 C C . PRO A 1 127 ? 18.502 5.176 -5.789 1.00 93.25 127 PRO A C 1
ATOM 894 O O . PRO A 1 127 ? 17.397 5.533 -5.372 1.00 93.25 127 PRO A O 1
ATOM 897 N N . GLY A 1 128 ? 19.252 4.296 -5.125 1.00 93.94 128 GLY A N 1
ATOM 898 C CA . GLY A 1 128 ? 18.752 3.554 -3.962 1.00 93.94 128 GLY A CA 1
ATOM 899 C C . GLY A 1 128 ? 18.191 4.454 -2.855 1.00 93.94 128 GLY A C 1
ATOM 900 O O . GLY A 1 128 ? 17.130 4.173 -2.309 1.00 93.94 128 GLY A O 1
ATOM 901 N N . GLN A 1 129 ? 18.821 5.603 -2.595 1.00 95.19 129 GLN A N 1
ATOM 902 C CA . GLN A 1 129 ? 18.340 6.591 -1.622 1.00 95.19 129 GLN A CA 1
ATOM 903 C C . GLN A 1 129 ? 16.963 7.153 -2.003 1.00 95.19 129 GLN A C 1
ATOM 905 O O . GLN A 1 129 ? 16.104 7.370 -1.152 1.00 95.19 129 GLN A O 1
ATOM 910 N N . ALA A 1 130 ? 16.745 7.375 -3.296 1.00 95.25 130 ALA A N 1
ATOM 911 C CA . ALA A 1 130 ? 15.530 7.949 -3.842 1.00 95.25 130 ALA A CA 1
ATOM 912 C C . ALA A 1 130 ? 14.362 6.952 -3.832 1.00 95.25 130 ALA A C 1
ATOM 914 O O . ALA A 1 130 ? 13.230 7.375 -3.598 1.00 95.25 130 ALA A O 1
ATOM 915 N N . VAL A 1 131 ? 14.643 5.662 -4.047 1.00 95.75 131 VAL A N 1
ATOM 916 C CA . VAL A 1 131 ? 13.686 4.558 -3.872 1.00 95.75 131 VAL A CA 1
ATOM 917 C C . VAL A 1 131 ? 13.353 4.375 -2.391 1.00 95.75 131 VAL A C 1
ATOM 919 O O . VAL A 1 131 ? 12.180 4.389 -2.022 1.00 95.75 131 VAL A O 1
ATOM 922 N N . ASN A 1 132 ? 14.366 4.321 -1.523 1.00 96.06 132 ASN A N 1
ATOM 923 C CA . ASN A 1 132 ? 14.174 4.182 -0.079 1.00 96.06 132 ASN A CA 1
ATOM 924 C C . ASN A 1 132 ? 13.349 5.330 0.507 1.00 96.06 132 ASN A C 1
ATOM 926 O O . ASN A 1 132 ? 12.479 5.082 1.331 1.00 96.06 132 ASN A O 1
ATOM 930 N N . ALA A 1 133 ? 13.546 6.570 0.053 1.00 96.88 133 ALA A N 1
ATOM 931 C CA . ALA A 1 133 ? 12.734 7.704 0.496 1.00 96.88 133 ALA A CA 1
ATOM 932 C C . ALA A 1 133 ? 11.233 7.517 0.195 1.00 96.88 133 ALA A C 1
ATOM 934 O O . ALA A 1 133 ? 10.391 7.884 1.013 1.00 96.88 133 ALA A O 1
ATOM 935 N N . VAL A 1 134 ? 10.885 6.917 -0.950 1.00 97.44 134 VAL A N 1
ATOM 936 C CA . VAL A 1 134 ? 9.488 6.607 -1.305 1.00 97.44 134 VAL A CA 1
ATOM 937 C C . VAL A 1 134 ? 8.924 5.529 -0.392 1.00 97.44 134 VAL A C 1
ATOM 939 O O . VAL A 1 134 ? 7.830 5.696 0.145 1.00 97.44 134 VAL A O 1
ATOM 942 N N . LEU A 1 135 ? 9.686 4.452 -0.189 1.00 97.81 135 LEU A N 1
ATOM 943 C CA . LEU A 1 135 ? 9.284 3.334 0.661 1.00 97.81 135 LEU A CA 1
ATOM 944 C C . LEU A 1 135 ? 9.124 3.768 2.127 1.00 97.81 135 LEU A C 1
ATOM 946 O O . LEU A 1 135 ? 8.095 3.506 2.740 1.00 97.81 135 LEU A O 1
ATOM 950 N N . ILE A 1 136 ? 10.081 4.523 2.669 1.00 97.50 136 ILE A N 1
ATOM 951 C CA . ILE A 1 136 ? 10.002 5.090 4.024 1.00 97.50 136 ILE A CA 1
ATOM 952 C C . ILE A 1 136 ? 8.800 6.031 4.141 1.00 97.50 136 ILE A C 1
ATOM 954 O O . ILE A 1 136 ? 8.058 5.958 5.119 1.00 97.50 136 ILE A O 1
ATOM 958 N N . GLY A 1 137 ? 8.569 6.889 3.143 1.00 97.69 137 GLY A N 1
ATOM 959 C CA . GLY A 1 137 ? 7.442 7.820 3.147 1.00 97.69 137 GLY A CA 1
ATOM 960 C C . GLY A 1 137 ? 6.088 7.111 3.198 1.00 97.69 137 GLY A C 1
ATOM 961 O O . GLY A 1 137 ? 5.217 7.496 3.980 1.00 97.69 137 GLY A O 1
ATOM 962 N N . VAL A 1 138 ? 5.908 6.053 2.403 1.00 98.44 138 VAL A N 1
ATOM 963 C CA . VAL A 1 138 ? 4.641 5.311 2.375 1.00 98.44 138 VAL A CA 1
ATOM 964 C C . VAL A 1 138 ? 4.441 4.445 3.622 1.00 98.44 138 VAL A C 1
ATOM 966 O O . VAL A 1 138 ? 3.330 4.394 4.155 1.00 98.44 138 VAL A O 1
ATOM 969 N N . VAL A 1 139 ? 5.509 3.846 4.162 1.00 98.31 139 VAL A N 1
ATOM 970 C CA . VAL A 1 139 ? 5.461 3.140 5.453 1.00 98.31 139 VAL A CA 1
ATOM 971 C C . VAL A 1 139 ? 5.107 4.112 6.576 1.00 98.31 139 VAL A C 1
ATOM 973 O O . VAL A 1 139 ? 4.199 3.832 7.354 1.00 98.31 139 VAL A O 1
ATOM 976 N N . GLY A 1 140 ? 5.731 5.293 6.613 1.00 98.38 140 GLY A N 1
ATOM 977 C CA . GLY A 1 140 ? 5.426 6.337 7.592 1.00 98.38 140 GLY A CA 1
ATOM 978 C C . GLY A 1 140 ? 3.962 6.779 7.551 1.00 98.38 140 GLY A C 1
AT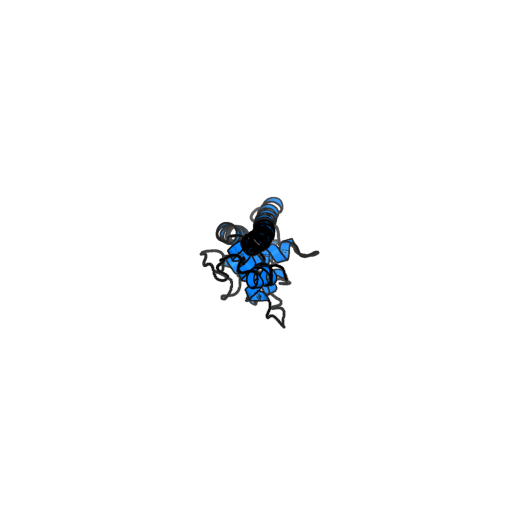OM 979 O O . GLY A 1 140 ? 3.317 6.855 8.593 1.00 98.38 140 GLY A O 1
ATOM 980 N N . LYS A 1 141 ? 3.393 6.994 6.356 1.00 97.94 141 LYS A N 1
ATOM 981 C CA . LYS A 1 141 ? 1.955 7.285 6.194 1.00 97.94 141 LYS A CA 1
ATOM 982 C C . LYS A 1 141 ? 1.068 6.161 6.734 1.00 97.94 141 LYS A C 1
ATOM 984 O O . LYS A 1 141 ? 0.090 6.438 7.423 1.00 97.94 141 LYS A O 1
ATOM 989 N N . THR A 1 142 ? 1.418 4.914 6.428 1.00 97.88 142 THR A N 1
ATOM 990 C CA . THR A 1 142 ? 0.652 3.726 6.837 1.00 97.88 142 THR A CA 1
ATOM 991 C C . THR A 1 142 ? 0.654 3.568 8.357 1.00 97.88 142 THR A C 1
ATOM 993 O O . THR A 1 142 ? -0.405 3.464 8.971 1.00 97.88 142 THR A O 1
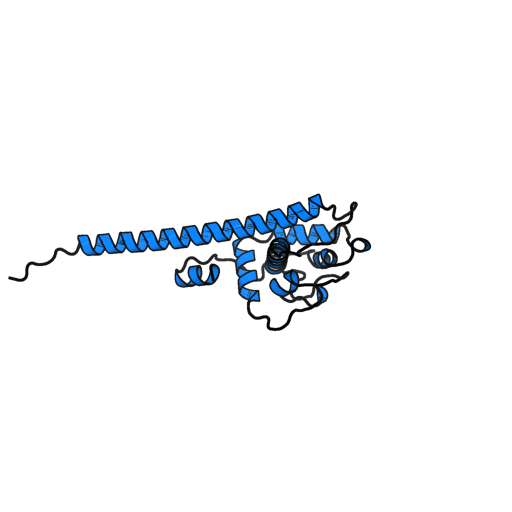ATOM 996 N N . VAL A 1 143 ? 1.835 3.615 8.979 1.00 97.62 143 VAL A N 1
ATOM 997 C CA . VAL A 1 143 ? 1.996 3.481 10.434 1.00 97.62 143 VAL A CA 1
ATOM 998 C C . VAL A 1 143 ? 1.337 4.645 11.174 1.00 97.62 143 VAL A C 1
ATOM 1000 O O . VAL A 1 143 ? 0.651 4.416 12.166 1.00 97.62 143 VAL A O 1
ATOM 1003 N N . ASN A 1 144 ? 1.471 5.879 10.677 1.00 98.00 144 ASN A N 1
ATOM 1004 C CA . ASN A 1 144 ? 0.817 7.037 11.290 1.00 98.00 144 ASN A CA 1
ATOM 1005 C C . ASN A 1 144 ? -0.710 6.908 11.289 1.00 98.00 144 ASN A C 1
ATOM 1007 O O . ASN A 1 144 ? -1.342 7.266 12.281 1.00 98.00 144 ASN A O 1
ATOM 1011 N N . GLU A 1 145 ? -1.311 6.377 10.221 1.00 97.69 145 GLU A N 1
ATOM 1012 C CA . GLU A 1 145 ? -2.757 6.147 10.216 1.00 97.69 145 GLU A CA 1
ATOM 1013 C C . GLU A 1 145 ? -3.156 5.015 11.164 1.00 97.69 145 GLU A C 1
ATOM 1015 O O . GLU A 1 145 ? -4.128 5.170 11.893 1.00 97.69 145 GLU A O 1
ATOM 1020 N N . ILE A 1 146 ? -2.385 3.923 11.236 1.00 96.94 146 ILE A N 1
ATOM 1021 C CA . ILE A 1 146 ? -2.616 2.855 12.224 1.00 96.94 146 ILE A CA 1
ATOM 1022 C C . ILE A 1 146 ? -2.619 3.428 13.648 1.00 96.94 146 ILE A C 1
ATOM 1024 O O . ILE A 1 146 ? -3.524 3.137 14.427 1.00 96.94 146 ILE A O 1
ATOM 1028 N N . VAL A 1 147 ? -1.647 4.280 13.984 1.00 97.38 147 VAL A N 1
ATOM 1029 C CA . VAL A 1 147 ? -1.585 4.943 15.296 1.00 97.38 147 VAL A CA 1
ATOM 1030 C C . VAL A 1 147 ? -2.800 5.850 15.519 1.00 97.38 147 VAL A C 1
ATOM 1032 O O . VAL A 1 147 ? -3.375 5.844 16.606 1.00 97.38 147 VAL A O 1
ATOM 1035 N N . SER A 1 148 ? -3.215 6.611 14.504 1.00 96.00 148 SER A N 1
ATOM 1036 C CA . SER A 1 148 ? -4.420 7.448 14.570 1.00 96.00 148 SER A CA 1
ATOM 1037 C C . SER A 1 148 ? -5.689 6.630 14.801 1.00 96.00 148 SER A C 1
ATOM 1039 O O . SER A 1 148 ? -6.519 7.038 15.607 1.00 96.00 148 SER A O 1
ATOM 1041 N N . ILE A 1 149 ? -5.835 5.477 14.145 1.00 96.12 149 ILE A N 1
ATOM 1042 C CA . ILE A 1 149 ? -6.960 4.558 14.356 1.00 96.12 149 ILE A CA 1
ATOM 1043 C C . ILE A 1 149 ? -6.985 4.086 15.802 1.00 96.12 149 ILE A C 1
ATOM 1045 O O . ILE A 1 149 ? -7.988 4.275 16.476 1.00 96.12 149 ILE A O 1
ATOM 1049 N N . VAL A 1 150 ? -5.864 3.553 16.299 1.00 96.12 150 VAL A N 1
ATOM 1050 C CA . VAL A 1 150 ? -5.772 3.064 17.681 1.00 96.12 150 VAL A CA 1
ATOM 1051 C C . VAL A 1 150 ? -6.163 4.160 18.673 1.00 96.12 150 VAL A C 1
ATOM 1053 O O . VAL A 1 150 ? -6.924 3.892 19.595 1.00 96.12 150 VAL A O 1
ATOM 1056 N N . ARG A 1 151 ? -5.710 5.404 18.463 1.00 96.69 151 ARG A N 1
ATOM 1057 C CA . ARG A 1 151 ? -6.105 6.545 19.305 1.00 96.69 151 ARG A CA 1
ATOM 1058 C C . ARG A 1 151 ? -7.604 6.818 19.248 1.00 96.69 151 ARG A C 1
ATOM 1060 O O . ARG A 1 151 ? -8.226 6.846 20.296 1.00 96.69 151 ARG A O 1
ATOM 1067 N N . ARG A 1 152 ? -8.193 6.950 18.053 1.00 95.62 152 ARG A N 1
ATOM 1068 C CA . ARG A 1 152 ? -9.638 7.207 17.897 1.00 95.62 152 ARG A CA 1
ATOM 1069 C C . ARG A 1 152 ? -10.480 6.115 18.555 1.00 95.62 152 ARG A C 1
ATOM 1071 O O . ARG A 1 152 ? -11.433 6.434 19.255 1.00 95.62 152 ARG A O 1
ATOM 1078 N N . THR A 1 153 ? -10.114 4.850 18.352 1.00 95.88 153 THR A N 1
ATOM 1079 C CA . THR A 1 153 ? -10.800 3.704 18.960 1.00 95.88 153 THR A CA 1
ATOM 1080 C C . THR A 1 153 ? -10.698 3.748 20.484 1.00 95.88 153 THR A C 1
ATOM 1082 O O . THR A 1 153 ? -11.709 3.627 21.166 1.00 95.88 153 THR A O 1
ATOM 1085 N N . VAL A 1 154 ? -9.501 3.977 21.035 1.00 96.44 154 VAL A N 1
ATOM 1086 C CA . VAL A 1 154 ? -9.308 4.084 22.490 1.00 96.44 154 VAL A CA 1
ATOM 1087 C C . VAL A 1 154 ? -10.063 5.283 23.070 1.00 96.44 154 VAL A C 1
ATOM 1089 O O . VAL A 1 154 ? -10.751 5.123 24.074 1.00 96.44 154 VAL A O 1
ATOM 1092 N N . ASP A 1 155 ? -9.997 6.453 22.433 1.00 97.06 155 ASP A N 1
ATOM 1093 C CA . ASP A 1 155 ? -10.694 7.669 22.871 1.00 97.06 155 ASP A CA 1
ATOM 1094 C C . ASP A 1 155 ? -12.216 7.469 22.880 1.00 97.06 155 ASP A C 1
ATOM 1096 O O . ASP A 1 155 ? -12.889 7.876 23.828 1.00 97.06 155 ASP A O 1
ATOM 1100 N N . LYS A 1 156 ? -12.764 6.798 21.856 1.00 95.31 156 LYS A N 1
ATOM 1101 C CA . LYS A 1 156 ? -14.187 6.442 21.794 1.00 95.31 156 LYS A CA 1
ATOM 1102 C C . LYS A 1 156 ? -14.576 5.507 22.936 1.00 95.31 156 LYS A C 1
ATOM 1104 O O . LYS A 1 156 ? -15.531 5.804 23.644 1.00 95.31 156 LYS A O 1
ATOM 1109 N N . CYS A 1 157 ? -13.810 4.440 23.166 1.00 94.19 157 CYS A N 1
ATOM 1110 C CA . CYS A 1 157 ? -14.062 3.516 24.272 1.00 94.19 157 CYS A CA 1
ATOM 1111 C C . CYS A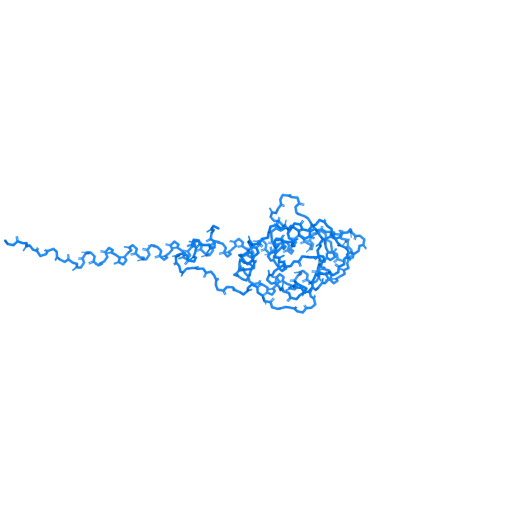 1 157 ? -14.010 4.218 25.637 1.00 94.19 157 CYS A C 1
ATOM 1113 O O . CYS A 1 157 ? -14.871 3.989 26.482 1.00 94.19 157 CYS A O 1
ATOM 1115 N N . LEU A 1 158 ? -13.019 5.089 25.863 1.00 96.62 158 LEU A N 1
ATOM 1116 C CA . LEU A 1 158 ? -12.907 5.854 27.108 1.00 96.62 158 LEU A CA 1
ATOM 1117 C C . LEU A 1 158 ? -14.090 6.806 27.297 1.00 96.62 158 LEU A C 1
ATOM 1119 O O . LEU A 1 158 ? -14.594 6.938 28.410 1.00 96.62 158 LEU A O 1
ATOM 1123 N N . LYS A 1 159 ? -14.556 7.437 26.215 1.00 95.69 159 LYS A N 1
ATOM 1124 C CA . LYS A 1 159 ? -15.744 8.288 26.239 1.00 95.69 159 LYS A CA 1
ATOM 1125 C C . LYS A 1 159 ? -17.015 7.501 26.567 1.00 95.69 159 LYS A C 1
ATOM 1127 O O . LYS A 1 159 ? -17.808 7.969 27.374 1.00 95.69 159 LYS A O 1
ATOM 1132 N N . ASP A 1 160 ? -17.183 6.313 25.995 1.00 94.69 160 ASP A N 1
ATOM 1133 C CA . ASP A 1 160 ? -18.346 5.462 26.271 1.00 94.69 160 ASP A CA 1
ATOM 1134 C C . ASP A 1 160 ? -18.379 5.005 27.737 1.00 94.69 160 ASP A C 1
ATOM 1136 O O . ASP A 1 160 ? -19.440 4.977 28.359 1.00 94.69 160 ASP A O 1
ATOM 1140 N N . VAL A 1 161 ? -17.212 4.709 28.322 1.00 95.19 161 VAL A N 1
ATOM 1141 C CA . VAL A 1 161 ? -17.090 4.404 29.757 1.00 95.19 161 VAL A CA 1
ATOM 1142 C C . VAL A 1 161 ? -17.442 5.619 30.621 1.00 95.19 161 VAL A C 1
ATOM 1144 O O . VAL A 1 161 ? -18.174 5.478 31.598 1.00 95.19 161 VAL A O 1
ATOM 1147 N N . ASP A 1 162 ? -16.947 6.807 30.273 1.00 95.06 162 ASP A N 1
ATOM 1148 C CA . ASP A 1 162 ? -17.238 8.051 30.999 1.00 95.06 162 ASP A CA 1
ATOM 1149 C C . ASP A 1 162 ? -18.734 8.413 30.957 1.00 95.06 162 ASP A C 1
ATOM 1151 O O . ASP A 1 162 ? -19.315 8.783 31.977 1.00 95.06 162 ASP A O 1
ATOM 1155 N N . ASP A 1 163 ? -19.379 8.260 29.798 1.00 93.88 163 ASP A N 1
ATOM 1156 C CA . ASP A 1 163 ? -20.809 8.534 29.638 1.00 93.88 163 ASP A CA 1
ATOM 1157 C C . ASP A 1 163 ? -21.662 7.522 30.440 1.00 93.88 163 ASP A C 1
ATOM 1159 O O . ASP A 1 163 ? -22.579 7.932 31.152 1.00 93.88 163 ASP A O 1
ATOM 1163 N N . CYS A 1 164 ? -21.284 6.236 30.459 1.00 91.56 164 CYS A N 1
ATOM 1164 C CA . CYS A 1 164 ? -21.920 5.205 31.292 1.00 91.56 164 CYS A CA 1
ATOM 1165 C C . CYS A 1 164 ? -21.833 5.518 32.802 1.00 91.56 164 CYS A C 1
ATOM 1167 O O . CYS A 1 164 ? -22.836 5.479 33.516 1.00 91.56 164 CYS A O 1
ATOM 1169 N N . ILE A 1 165 ? -20.654 5.922 33.296 1.00 92.38 165 ILE A N 1
ATOM 1170 C CA . ILE A 1 165 ? -20.463 6.285 34.714 1.00 92.38 165 ILE A CA 1
ATOM 1171 C C . ILE A 1 165 ? -21.360 7.468 35.120 1.00 92.38 165 ILE A C 1
ATOM 1173 O O . ILE A 1 165 ? -21.876 7.507 36.244 1.00 92.38 165 ILE A O 1
ATOM 1177 N N . LYS A 1 166 ? -21.559 8.448 34.230 1.00 89.44 166 LYS A N 1
ATOM 1178 C CA . LYS A 1 166 ? -22.439 9.602 34.489 1.00 89.44 166 LYS A CA 1
ATOM 1179 C C . LYS A 1 166 ? -23.911 9.212 34.549 1.00 89.44 166 LYS A C 1
ATOM 1181 O O . LYS A 1 166 ? -24.630 9.724 35.407 1.00 89.44 166 LYS A O 1
ATOM 1186 N N . GLU A 1 167 ? -24.359 8.325 33.663 1.00 82.00 167 GLU A N 1
ATOM 1187 C CA . GLU A 1 167 ? -25.731 7.813 33.687 1.00 82.00 167 GLU A CA 1
ATOM 1188 C C . GLU A 1 167 ? -26.025 7.120 35.026 1.00 82.00 167 GLU A C 1
ATOM 1190 O O . GLU A 1 167 ? -26.972 7.512 35.717 1.00 82.00 167 GLU A O 1
ATOM 1195 N N . ASP A 1 168 ? -25.148 6.214 35.471 1.00 73.31 168 ASP A N 1
ATOM 1196 C CA . ASP A 1 168 ? -25.302 5.495 36.744 1.00 73.31 168 ASP A CA 1
ATOM 1197 C C . ASP A 1 168 ? -25.289 6.431 37.961 1.00 73.31 168 ASP A C 1
ATOM 1199 O O . ASP A 1 168 ? -26.126 6.308 38.857 1.00 73.31 168 ASP A O 1
ATOM 1203 N N . SER A 1 169 ? -24.393 7.422 37.988 1.00 71.12 169 SER A N 1
ATOM 1204 C CA . SER A 1 169 ? -24.311 8.389 39.095 1.00 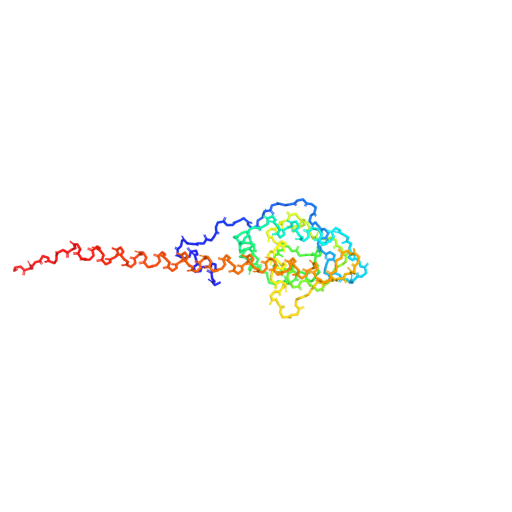71.12 169 SER A CA 1
ATOM 1205 C C . SER A 1 169 ? -25.473 9.392 39.136 1.00 71.12 169 SER A C 1
ATOM 1207 O O . SER A 1 169 ? -25.758 9.957 40.195 1.00 71.12 169 SER A O 1
ATOM 1209 N N . SER A 1 170 ? -26.189 9.581 38.023 1.00 61.22 170 SER A N 1
ATOM 1210 C CA . SER A 1 170 ? -27.434 10.362 37.966 1.00 61.22 170 SER A CA 1
ATOM 1211 C C . SER A 1 170 ? -28.681 9.550 38.346 1.00 61.22 170 SER A C 1
ATOM 1213 O O . SER A 1 170 ? -29.703 10.119 38.745 1.00 61.22 170 SER A O 1
ATOM 1215 N N . SER A 1 171 ? -28.596 8.217 38.285 1.00 59.44 171 SER A N 1
ATOM 1216 C CA . SER A 1 171 ? -29.651 7.311 38.728 1.00 59.44 171 SER A CA 1
ATOM 1217 C C . SER A 1 171 ? -29.624 7.169 40.257 1.00 59.44 171 SER A C 1
ATOM 1219 O O . SER A 1 171 ? -29.050 6.254 40.839 1.00 59.44 171 SER A O 1
ATOM 1221 N N . VAL A 1 172 ? -30.247 8.123 40.956 1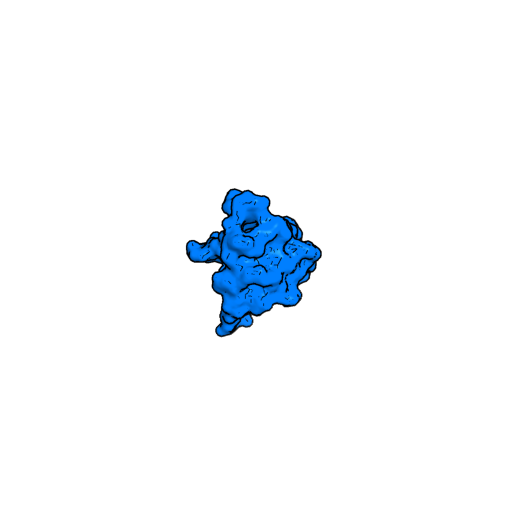.00 58.75 172 VAL A N 1
ATOM 1222 C CA . VAL A 1 172 ? -30.523 7.987 42.393 1.00 58.75 172 VAL A CA 1
ATOM 1223 C C . VAL A 1 172 ? -31.271 6.671 42.613 1.00 58.75 172 VAL A C 1
ATOM 1225 O O . VAL A 1 172 ? -32.414 6.518 42.174 1.00 58.75 172 VAL A O 1
ATOM 1228 N N . VAL A 1 173 ? -30.630 5.730 43.307 1.00 62.03 173 VAL A N 1
ATOM 1229 C CA . VAL A 1 173 ? -31.260 4.510 43.815 1.00 62.03 173 VAL A CA 1
ATOM 1230 C C . VAL A 1 173 ? -32.460 4.947 44.654 1.00 62.03 173 VAL A C 1
ATOM 1232 O O . VAL A 1 173 ? -32.292 5.497 45.743 1.00 62.03 173 VAL A O 1
ATOM 1235 N N . LYS A 1 174 ? -33.685 4.775 44.141 1.00 56.00 174 LYS A N 1
ATOM 1236 C CA . LYS A 1 174 ? -34.886 5.015 44.949 1.00 56.00 174 LYS A CA 1
ATOM 1237 C C . LYS A 1 174 ? -34.844 4.022 46.112 1.00 56.00 174 LYS A C 1
ATOM 1239 O O . LYS A 1 174 ? -34.806 2.821 45.838 1.00 56.00 174 LYS A O 1
ATOM 1244 N N . PRO A 1 175 ? -34.856 4.472 47.379 1.00 54.06 175 PRO A N 1
ATOM 1245 C CA . PRO A 1 175 ? -34.978 3.548 48.490 1.00 54.06 175 PRO A CA 1
ATOM 1246 C C . PRO A 1 175 ? -36.324 2.837 48.341 1.00 54.06 175 PRO A C 1
ATOM 1248 O O . PRO A 1 175 ? -37.379 3.471 48.306 1.00 54.06 175 PRO A O 1
ATOM 1251 N N . THR A 1 176 ? -36.284 1.521 48.163 1.00 55.78 176 THR A N 1
ATOM 1252 C CA . THR A 1 176 ? -37.463 0.671 48.297 1.00 55.78 176 THR A CA 1
ATOM 1253 C C . THR A 1 176 ? -37.875 0.704 49.766 1.00 55.78 176 THR A C 1
ATOM 1255 O O . THR A 1 176 ? -37.153 0.161 50.604 1.00 55.78 176 THR A O 1
ATOM 1258 N N . ASN A 1 177 ? -38.970 1.417 50.055 1.00 50.06 177 ASN A N 1
ATOM 1259 C CA . ASN A 1 177 ? -39.681 1.381 51.339 1.00 50.06 177 ASN A CA 1
ATOM 1260 C C . ASN A 1 177 ? -40.203 -0.022 51.652 1.00 50.06 177 ASN A C 1
ATOM 1262 O O . ASN A 1 177 ? -40.624 -0.710 50.693 1.00 50.06 177 ASN A O 1
#

Sequence (177 aa):
MIYEAAKDADTEPKGNANKAIADSKEFGKLFGDTGNVDAKSLSGARKAVIAASGADILAAIEAAKDTSKQAGNISAAKNAYDIAVATKDDTNAHDDIKTNASAIAAGLALRAMAKDGKLATVATHAPGQAVNAVLIGVVGKTVNEIVSIVRRTVDKCLKDVDDCIKEDSSSVVKPTN